Protein AF-A0A9E5UNZ6-F1 (afdb_monomer)

Mean predicted aligned error: 6.74 Å

Secondary structure (DSSP, 8-state):
-------HHHHHHHHHHHTHHHHHHHHSHHHHHHHB-TTS--EE-HHHHHHTS-TT------EEEEEEEEBTTS-EEEEEEEEE-SSS--TTHHHHHHHHHHHHHHHH-SEEEEEEEE--S-TT----EEEEEETTEEEEEE-EEEEGGG--HHHH--TT-THHHHHHHHHHHHHHHHHHHHHHHHGGG-

Foldseek 3Di:
DPPPDDQPLNVVLVCCVVQVLLVCCQVPVVCSVQWFDPVDDKDWDVVVLVVLDDPPPDDDSKNWIWIWTQTPVRDIEIETEIEDREADDDPCVQVVLVSSVVSCCVVPVHHYAYEYEYLHLDPPRWDFWDWDDDDPDIDIDGHHYHDLQVDDLVRLDDPPRVVSVVSSVSSVVSVVVVVVVVVVVVVPPD

Solvent-accessible surface area (backbone atoms only — not comparable to full-atom values): 11097 Å² total; per-residue (Å²): 131,82,77,88,74,79,52,70,33,62,52,50,44,52,50,48,68,78,37,44,70,40,44,41,40,70,80,38,42,71,59,36,73,70,42,45,29,85,91,52,81,66,46,78,36,58,67,64,50,58,72,63,53,59,94,81,61,66,92,69,75,53,29,69,42,34,32,42,37,48,27,68,84,78,49,65,37,36,39,39,39,38,31,41,65,52,65,67,91,62,88,57,51,39,55,48,56,47,49,47,52,51,53,50,37,68,74,68,70,50,56,72,50,48,40,35,40,36,62,30,83,47,80,85,72,72,81,50,55,30,76,49,77,56,94,92,46,72,48,77,48,74,48,49,64,48,58,53,71,78,58,51,74,72,78,41,61,46,87,98,34,71,46,24,55,54,51,44,50,53,48,51,52,55,52,52,55,50,53,51,54,51,53,57,64,66,64,76,80,121

Structure (mmCIF, N/CA/C/O backbone):
data_AF-A0A9E5UNZ6-F1
#
_entry.id   AF-A0A9E5UNZ6-F1
#
loop_
_atom_site.group_PDB
_atom_site.id
_atom_site.type_symbol
_atom_site.label_atom_id
_atom_site.label_alt_id
_atom_site.label_comp_id
_atom_site.label_asym_id
_atom_site.label_entity_id
_atom_site.label_seq_id
_atom_site.pdbx_PDB_ins_code
_atom_site.Cartn_x
_atom_site.Cartn_y
_atom_site.Cartn_z
_atom_site.occupancy
_atom_site.B_iso_or_equiv
_atom_site.auth_seq_id
_atom_site.auth_comp_id
_atom_site.auth_asym_id
_atom_site.auth_atom_id
_atom_site.pdbx_PDB_model_num
ATOM 1 N N . MET A 1 1 ? 18.020 -29.400 -14.573 1.00 38.19 1 MET A N 1
ATOM 2 C CA . MET A 1 1 ? 17.190 -28.935 -13.440 1.00 38.19 1 MET A CA 1
ATOM 3 C C . MET A 1 1 ? 16.719 -27.526 -13.785 1.00 38.19 1 MET A C 1
ATOM 5 O O . MET A 1 1 ? 17.578 -26.682 -14.001 1.00 38.19 1 MET A O 1
ATOM 9 N N . ARG A 1 2 ? 15.415 -27.266 -13.976 1.00 34.16 2 ARG A N 1
ATOM 10 C CA . ARG A 1 2 ? 14.956 -25.872 -14.136 1.00 34.16 2 ARG A CA 1
ATOM 11 C C . ARG A 1 2 ? 15.099 -25.203 -12.764 1.00 34.16 2 ARG A C 1
ATOM 13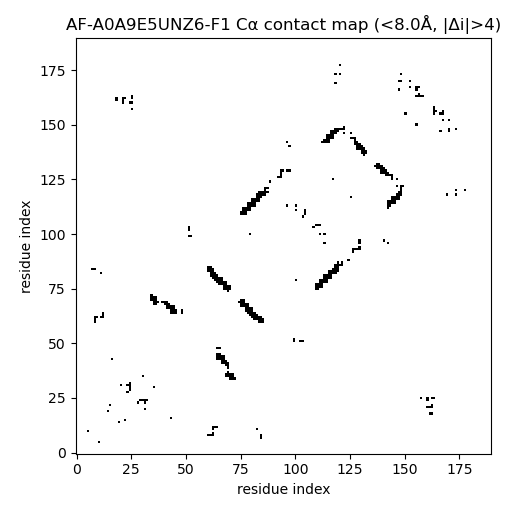 O O . ARG A 1 2 ? 14.601 -25.793 -11.805 1.00 34.16 2 ARG A O 1
ATOM 20 N N . PRO A 1 3 ? 15.794 -24.062 -12.635 1.00 41.44 3 PRO A N 1
ATOM 21 C CA . PRO A 1 3 ? 15.882 -23.376 -11.354 1.00 41.44 3 PRO A CA 1
ATOM 22 C C . PRO A 1 3 ? 14.466 -23.074 -10.857 1.00 41.44 3 PRO A C 1
ATOM 24 O O . PRO A 1 3 ? 13.603 -22.666 -11.637 1.00 41.44 3 PRO A O 1
ATOM 27 N N . TYR A 1 4 ? 14.212 -23.337 -9.576 1.00 39.62 4 TYR A N 1
ATOM 28 C CA . TYR A 1 4 ? 12.948 -22.997 -8.933 1.00 39.62 4 TYR A CA 1
ATOM 29 C C . TYR A 1 4 ? 12.789 -21.473 -8.974 1.00 39.62 4 TYR A C 1
ATOM 31 O O . TYR A 1 4 ? 13.472 -20.748 -8.255 1.00 39.62 4 TYR A O 1
ATOM 39 N N . GLN A 1 5 ? 11.951 -20.979 -9.884 1.00 55.56 5 GLN A N 1
ATOM 40 C CA . GLN A 1 5 ? 11.787 -19.550 -10.121 1.00 55.56 5 GLN A CA 1
ATOM 41 C C . GLN A 1 5 ? 10.573 -19.051 -9.334 1.00 55.56 5 GLN A C 1
ATOM 43 O O . GLN A 1 5 ? 9.424 -19.264 -9.724 1.00 55.56 5 GLN A O 1
ATOM 48 N N . ILE A 1 6 ? 10.829 -18.405 -8.195 1.00 67.62 6 ILE A N 1
ATOM 49 C CA . ILE A 1 6 ? 9.793 -17.732 -7.406 1.00 67.62 6 ILE A CA 1
ATOM 50 C C . ILE A 1 6 ? 9.279 -16.540 -8.219 1.00 67.62 6 ILE A C 1
ATOM 52 O O . ILE A 1 6 ? 10.055 -15.722 -8.714 1.00 67.62 6 ILE A O 1
ATOM 56 N N . SER A 1 7 ? 7.960 -16.433 -8.386 1.00 81.38 7 SER A N 1
ATOM 57 C CA . SER A 1 7 ? 7.358 -15.273 -9.047 1.00 81.38 7 SER A CA 1
ATOM 58 C C . SER A 1 7 ? 7.605 -14.007 -8.227 1.00 81.38 7 SER A C 1
ATOM 60 O O . SER A 1 7 ? 7.468 -14.050 -7.005 1.00 81.38 7 SER A O 1
ATOM 62 N N . ARG A 1 8 ? 7.843 -12.868 -8.885 1.00 80.25 8 ARG A N 1
ATOM 63 C CA . ARG A 1 8 ? 8.004 -11.571 -8.203 1.00 80.25 8 ARG A CA 1
ATOM 64 C C . ARG A 1 8 ? 6.839 -11.227 -7.257 1.00 80.25 8 ARG A C 1
ATOM 66 O O . ARG A 1 8 ? 7.074 -10.605 -6.236 1.00 80.25 8 ARG A O 1
ATOM 73 N N . ASP A 1 9 ? 5.618 -11.663 -7.578 1.00 80.12 9 ASP A N 1
ATOM 74 C CA . ASP A 1 9 ? 4.440 -11.552 -6.700 1.00 80.12 9 ASP A CA 1
ATOM 75 C C . ASP A 1 9 ? 4.667 -12.228 -5.337 1.00 80.12 9 ASP A C 1
ATOM 77 O O . ASP A 1 9 ? 4.686 -11.569 -4.304 1.00 80.12 9 ASP A O 1
ATOM 81 N N . LYS A 1 10 ? 4.932 -13.540 -5.347 1.00 83.81 10 LYS A N 1
ATOM 82 C CA . LYS A 1 10 ? 5.276 -14.310 -4.141 1.00 83.81 10 LYS A CA 1
ATOM 83 C C . LYS A 1 10 ? 6.433 -13.699 -3.346 1.00 83.81 10 LYS A C 1
ATOM 85 O O . LYS A 1 10 ? 6.393 -13.739 -2.124 1.00 83.81 10 LYS A O 1
ATOM 90 N N . LEU A 1 11 ? 7.437 -13.139 -4.026 1.00 87.50 11 LEU A N 1
ATOM 91 C CA . LEU A 1 11 ? 8.548 -12.458 -3.359 1.00 87.50 11 LEU A CA 1
ATOM 92 C C . LEU A 1 11 ? 8.070 -11.210 -2.604 1.00 87.50 11 LEU A C 1
ATOM 94 O O . LEU A 1 11 ? 8.377 -11.067 -1.428 1.00 87.50 11 LEU A O 1
ATOM 98 N N . TRP A 1 12 ? 7.298 -10.333 -3.253 1.00 88.94 12 TRP A N 1
ATOM 99 C CA . TRP A 1 12 ? 6.744 -9.145 -2.599 1.00 88.94 12 TRP A CA 1
ATOM 100 C C . TRP A 1 12 ? 5.806 -9.495 -1.446 1.00 88.94 12 TRP A C 1
ATOM 102 O O . TRP A 1 12 ? 5.871 -8.837 -0.415 1.00 88.94 12 TRP A O 1
ATOM 112 N N . LYS A 1 13 ? 4.986 -10.545 -1.587 1.00 88.12 13 LYS A N 1
ATOM 113 C CA . LYS A 1 13 ? 4.130 -11.036 -0.497 1.00 88.12 13 LYS A CA 1
ATOM 114 C C . LYS A 1 13 ? 4.950 -11.423 0.730 1.00 88.12 13 LYS A C 1
ATOM 116 O O . LYS A 1 13 ? 4.678 -10.883 1.793 1.00 88.12 13 LYS A O 1
ATOM 121 N N . GLY A 1 14 ? 5.968 -12.269 0.559 1.00 91.62 14 GLY A N 1
ATOM 122 C CA . GLY A 1 14 ? 6.829 -12.690 1.669 1.00 91.62 14 GLY A CA 1
ATOM 123 C C . GLY A 1 14 ? 7.596 -11.524 2.292 1.00 91.62 14 GLY A C 1
ATOM 124 O O . GLY A 1 14 ? 7.622 -11.381 3.503 1.00 91.62 14 GLY A O 1
ATOM 125 N N . ILE A 1 15 ? 8.137 -10.614 1.475 1.00 93.38 15 ILE A N 1
ATOM 126 C CA . ILE A 1 15 ? 8.842 -9.432 1.991 1.00 93.38 15 ILE A CA 1
ATOM 127 C C . ILE A 1 15 ? 7.913 -8.526 2.811 1.00 93.38 15 ILE A C 1
ATOM 129 O O . ILE A 1 15 ? 8.326 -8.010 3.845 1.00 93.38 15 ILE A O 1
ATOM 133 N N . ILE A 1 16 ? 6.679 -8.302 2.350 1.00 93.00 16 ILE A N 1
ATOM 134 C CA . ILE A 1 16 ? 5.702 -7.494 3.092 1.00 93.00 16 ILE A CA 1
ATOM 135 C C . ILE A 1 16 ? 5.288 -8.204 4.379 1.00 93.00 16 ILE A C 1
ATOM 137 O O . ILE A 1 16 ? 5.117 -7.524 5.381 1.00 93.00 16 ILE A O 1
ATOM 141 N N . GLU A 1 17 ? 5.141 -9.531 4.369 1.00 93.56 17 GLU A N 1
ATOM 142 C CA . GLU A 1 17 ? 4.862 -10.315 5.579 1.00 93.56 17 GLU A CA 1
ATOM 143 C C . GLU A 1 17 ? 5.993 -10.200 6.607 1.00 93.56 17 GLU A C 1
ATOM 145 O O . GLU A 1 17 ? 5.733 -9.896 7.769 1.00 93.56 17 GLU A O 1
ATOM 150 N N . ASP A 1 18 ? 7.239 -10.378 6.166 1.00 95.06 18 ASP A N 1
ATOM 151 C CA . ASP A 1 18 ? 8.413 -10.422 7.041 1.00 95.06 18 ASP A CA 1
ATOM 152 C C . ASP A 1 18 ? 8.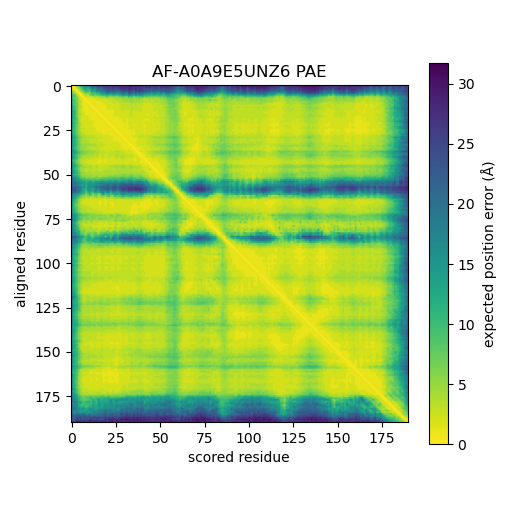826 -9.037 7.569 1.00 95.06 18 ASP A C 1
ATOM 154 O O . ASP A 1 18 ? 9.390 -8.937 8.657 1.00 95.06 18 ASP A O 1
ATOM 158 N N . LEU A 1 19 ? 8.579 -7.966 6.803 1.00 95.69 19 LEU A N 1
ATOM 159 C CA . LEU A 1 19 ? 9.066 -6.607 7.090 1.00 95.69 19 LEU A CA 1
ATOM 160 C C . LEU A 1 19 ? 7.935 -5.575 7.214 1.00 95.69 19 LEU A C 1
ATOM 162 O O . LEU A 1 19 ? 8.131 -4.403 6.891 1.00 95.69 19 LEU A O 1
ATOM 166 N N . PHE A 1 20 ? 6.735 -5.979 7.637 1.00 95.19 20 PHE A N 1
ATOM 167 C CA . PHE A 1 20 ? 5.562 -5.097 7.591 1.00 95.19 20 PHE A CA 1
ATOM 168 C C . PHE A 1 20 ? 5.690 -3.823 8.440 1.00 95.19 20 PHE A C 1
ATOM 170 O O . PHE A 1 20 ? 5.289 -2.741 8.010 1.00 95.19 20 PHE A O 1
ATOM 177 N N . GLU A 1 21 ? 6.262 -3.917 9.639 1.00 93.75 21 GLU A N 1
ATOM 178 C CA . GLU A 1 21 ? 6.472 -2.735 10.483 1.00 93.75 21 GLU A CA 1
ATOM 179 C C . GLU A 1 21 ? 7.467 -1.756 9.856 1.00 93.75 21 GLU A C 1
ATOM 181 O O . GLU A 1 21 ? 7.226 -0.549 9.818 1.00 93.75 21 GLU A O 1
ATOM 186 N N . ASP A 1 22 ? 8.569 -2.276 9.314 1.00 96.19 22 ASP A N 1
ATOM 187 C CA . ASP A 1 22 ? 9.566 -1.474 8.608 1.00 96.19 22 ASP A CA 1
ATOM 188 C C . ASP A 1 22 ? 8.982 -0.859 7.334 1.00 96.19 22 ASP A C 1
ATOM 190 O O . ASP A 1 22 ? 9.277 0.289 7.005 1.00 96.19 22 ASP A O 1
ATOM 194 N N . PHE A 1 23 ? 8.095 -1.584 6.651 1.00 96.38 23 PHE A N 1
ATOM 195 C CA . PHE A 1 23 ? 7.289 -1.072 5.548 1.00 96.38 23 PHE A CA 1
ATOM 196 C C . PHE A 1 23 ? 6.428 0.122 5.987 1.00 96.38 23 PHE A C 1
ATOM 198 O O . PHE A 1 23 ? 6.460 1.162 5.327 1.00 96.38 23 PHE A O 1
ATOM 205 N N . LEU A 1 24 ? 5.705 0.027 7.110 1.00 95.50 24 LEU A N 1
ATOM 206 C CA . LEU A 1 24 ? 4.906 1.148 7.618 1.00 95.50 24 LEU A CA 1
ATOM 207 C C . LEU A 1 24 ? 5.786 2.348 7.964 1.00 95.50 24 LEU A C 1
ATOM 209 O O . LEU A 1 24 ? 5.488 3.455 7.519 1.00 95.50 24 LEU A O 1
ATOM 213 N N . ARG A 1 25 ? 6.902 2.132 8.671 1.00 95.81 25 ARG A N 1
ATOM 214 C CA . ARG A 1 25 ? 7.868 3.199 8.979 1.00 95.81 25 ARG A CA 1
ATOM 215 C C . ARG A 1 25 ? 8.495 3.795 7.720 1.00 95.81 25 ARG A C 1
ATOM 217 O O . ARG A 1 25 ? 8.830 4.972 7.705 1.00 95.81 25 ARG A O 1
ATOM 224 N N . TYR A 1 26 ? 8.638 3.015 6.648 1.00 97.12 26 TYR A N 1
ATOM 225 C CA . TYR A 1 26 ? 9.222 3.501 5.400 1.00 97.12 26 TYR A CA 1
ATOM 226 C C . TYR A 1 26 ? 8.308 4.499 4.682 1.00 97.12 26 TYR A C 1
ATOM 228 O O . TYR A 1 26 ? 8.775 5.529 4.186 1.00 97.12 26 TYR A O 1
ATOM 236 N N . PHE A 1 27 ? 7.010 4.194 4.600 1.00 96.12 27 PHE A N 1
ATOM 237 C CA . PHE A 1 27 ? 6.038 5.021 3.875 1.00 96.12 27 PHE A CA 1
ATOM 238 C C . PHE A 1 27 ? 5.366 6.084 4.746 1.00 96.12 27 PHE A C 1
ATOM 240 O O . PHE A 1 27 ? 5.036 7.157 4.243 1.00 96.12 27 PHE A O 1
ATOM 247 N N . TYR A 1 28 ? 5.193 5.804 6.036 1.00 95.69 28 TYR A N 1
ATOM 248 C CA . TYR A 1 28 ? 4.446 6.625 6.987 1.00 95.69 28 TYR A CA 1
ATOM 249 C C . TYR A 1 28 ? 5.193 6.734 8.331 1.00 95.69 28 TYR A C 1
ATOM 251 O O . TYR A 1 28 ? 4.619 6.368 9.352 1.00 95.69 28 TYR A O 1
ATOM 259 N N . PRO A 1 29 ? 6.453 7.217 8.365 1.00 95.06 29 PRO A N 1
ATOM 260 C CA . PRO A 1 29 ? 7.317 7.158 9.552 1.00 95.06 29 PRO A CA 1
ATOM 261 C C . PRO A 1 29 ? 6.687 7.788 10.797 1.00 95.06 29 PRO A C 1
ATOM 263 O O . PRO A 1 29 ? 6.534 7.118 11.812 1.00 95.06 29 PRO A O 1
ATOM 266 N N . GLU A 1 30 ? 6.256 9.049 10.690 1.00 94.44 30 GLU A N 1
ATOM 267 C CA . GLU A 1 30 ? 5.670 9.800 11.809 1.00 94.44 30 GLU A CA 1
ATOM 268 C C . GLU A 1 30 ? 4.421 9.096 12.352 1.00 94.44 30 GLU A C 1
ATOM 270 O O . GLU A 1 30 ? 4.318 8.806 13.541 1.00 94.44 30 GLU A O 1
ATOM 275 N N . TRP A 1 31 ? 3.498 8.731 11.460 1.00 94.31 31 TRP A N 1
ATOM 276 C CA . TRP A 1 31 ? 2.268 8.050 11.850 1.00 94.31 31 TRP A CA 1
ATOM 277 C C . TRP A 1 31 ? 2.528 6.653 12.435 1.00 94.31 31 TRP A C 1
ATOM 279 O O . TRP A 1 31 ? 1.890 6.279 13.418 1.00 94.31 31 TRP A O 1
ATOM 289 N N . ALA A 1 32 ? 3.456 5.886 11.857 1.00 94.31 32 ALA A N 1
ATOM 290 C CA . ALA A 1 32 ? 3.791 4.548 12.327 1.00 94.31 32 ALA A CA 1
ATOM 291 C C . ALA A 1 32 ? 4.346 4.594 13.756 1.00 94.31 32 ALA A C 1
ATOM 293 O O . ALA A 1 32 ? 3.884 3.848 14.616 1.00 94.31 32 ALA A O 1
ATOM 294 N N . ASP A 1 33 ? 5.275 5.508 14.034 1.00 92.88 33 ASP A N 1
ATOM 295 C CA . ASP A 1 33 ? 5.893 5.621 15.356 1.00 92.88 33 ASP A CA 1
ATOM 296 C C . ASP A 1 33 ? 4.930 6.195 16.407 1.00 92.88 33 ASP A C 1
ATOM 298 O O . ASP A 1 33 ? 4.982 5.808 17.580 1.00 92.88 33 ASP A O 1
ATOM 302 N N . GLU A 1 34 ? 4.011 7.078 16.013 1.00 94.38 34 GLU A N 1
ATOM 303 C CA . GLU A 1 34 ? 3.047 7.694 16.925 1.00 94.38 34 GLU A CA 1
ATOM 304 C C . GLU A 1 34 ? 1.845 6.792 17.225 1.00 94.38 34 GLU A C 1
ATOM 306 O O . GLU A 1 34 ? 1.499 6.620 18.398 1.00 94.38 34 GLU A O 1
ATOM 311 N N . ALA A 1 35 ? 1.231 6.189 16.203 1.00 94.06 35 ALA A N 1
ATOM 312 C CA . ALA A 1 35 ? -0.095 5.582 16.306 1.00 94.06 35 ALA A CA 1
ATOM 313 C C . ALA A 1 35 ? -0.100 4.050 16.425 1.00 94.06 35 ALA A C 1
ATOM 315 O O . ALA A 1 35 ? -1.016 3.514 17.054 1.00 94.06 35 ALA A O 1
ATOM 316 N N . VAL A 1 36 ? 0.877 3.341 15.847 1.00 94.56 36 VAL A N 1
ATOM 317 C CA . VAL A 1 36 ? 0.887 1.865 15.809 1.00 94.56 36 VAL A CA 1
ATOM 318 C C . VAL A 1 36 ? 1.331 1.287 17.151 1.00 94.56 36 VAL A C 1
ATOM 320 O O . VAL A 1 36 ? 2.319 1.727 17.740 1.00 94.56 36 VAL A O 1
ATOM 323 N N . ASP A 1 37 ? 0.606 0.286 17.648 1.00 94.25 37 ASP A N 1
ATOM 324 C CA . ASP A 1 37 ? 0.995 -0.467 18.839 1.00 94.25 37 ASP A CA 1
ATOM 325 C C . ASP A 1 37 ? 1.959 -1.603 18.472 1.00 94.25 37 ASP A C 1
ATOM 327 O O . ASP A 1 37 ? 1.546 -2.724 18.191 1.00 94.25 37 ASP A O 1
ATOM 331 N N . GLY A 1 38 ? 3.263 -1.315 18.511 1.00 90.19 38 GLY A N 1
ATOM 332 C CA . GLY A 1 38 ? 4.316 -2.307 18.253 1.00 90.19 38 GLY A CA 1
ATOM 333 C C . GLY A 1 38 ? 4.475 -3.385 19.335 1.00 90.19 38 GLY A C 1
ATOM 334 O O . GLY A 1 38 ? 5.363 -4.222 19.222 1.00 90.19 38 GLY A O 1
ATOM 335 N N . SER A 1 39 ? 3.670 -3.374 20.405 1.00 92.00 39 SER A N 1
ATOM 336 C CA . SER A 1 39 ? 3.644 -4.482 21.374 1.00 92.00 39 SER A CA 1
ATOM 337 C C . SER A 1 39 ? 2.746 -5.640 20.929 1.00 92.00 39 SER A C 1
ATOM 339 O O . SER A 1 39 ? 2.839 -6.741 21.477 1.00 92.00 39 SER A O 1
ATOM 341 N N . GLN A 1 40 ? 1.891 -5.403 19.930 1.00 90.88 40 GLN A N 1
ATOM 342 C CA . GLN A 1 40 ? 0.962 -6.377 19.378 1.00 90.88 40 GLN A CA 1
ATOM 343 C C . GLN A 1 40 ? 1.322 -6.703 17.931 1.00 90.88 40 GLN A C 1
ATOM 345 O O . GLN A 1 40 ? 1.675 -5.832 17.141 1.00 90.88 40 GLN A O 1
ATOM 350 N N . ASN A 1 41 ? 1.179 -7.975 17.567 1.00 91.56 41 ASN A N 1
ATOM 351 C CA . ASN A 1 41 ? 1.416 -8.408 16.196 1.00 91.56 41 ASN A CA 1
ATOM 352 C C . ASN A 1 41 ? 0.308 -7.903 15.267 1.00 91.56 41 ASN A C 1
ATOM 354 O O . ASN A 1 41 ? -0.875 -7.926 15.615 1.00 91.56 41 ASN A O 1
ATOM 358 N N . VAL A 1 42 ? 0.688 -7.541 14.044 1.00 95.12 42 VAL A N 1
ATOM 359 C CA . VAL A 1 42 ? -0.268 -7.319 12.956 1.00 95.12 42 VAL A CA 1
ATOM 360 C C . VAL A 1 42 ? -0.912 -8.635 12.510 1.00 95.12 42 VAL A C 1
ATOM 362 O O . VAL A 1 42 ? -0.321 -9.709 12.641 1.00 95.12 42 VAL A O 1
ATOM 365 N N . VAL A 1 43 ? -2.120 -8.559 11.946 1.00 95.69 43 VAL A N 1
ATOM 366 C CA . VAL A 1 43 ? -2.846 -9.733 11.436 1.00 95.69 43 VAL A CA 1
ATOM 367 C C . VAL A 1 43 ? -3.040 -9.615 9.930 1.00 95.69 43 VAL A C 1
ATOM 369 O O . VAL A 1 43 ? -3.657 -8.669 9.444 1.00 95.69 43 VAL A O 1
ATOM 372 N N . PHE A 1 44 ? -2.537 -10.596 9.182 1.00 94.19 44 PHE A N 1
ATOM 373 C CA . PHE A 1 44 ? -2.724 -10.681 7.735 1.00 94.19 44 PHE A CA 1
ATOM 374 C C . PHE A 1 44 ? -4.056 -11.355 7.397 1.00 94.19 44 PHE A C 1
ATOM 376 O O . PHE A 1 44 ? -4.338 -12.465 7.844 1.00 94.19 44 PHE A O 1
ATOM 383 N N . LEU A 1 45 ? -4.858 -10.676 6.580 1.00 92.75 45 LEU A N 1
ATOM 384 C CA . LEU A 1 45 ? -6.226 -11.042 6.216 1.00 92.75 45 LEU A CA 1
ATOM 385 C C . LEU A 1 45 ? -6.314 -11.462 4.737 1.00 92.75 45 LEU A C 1
ATOM 387 O O . LEU A 1 45 ? -7.155 -10.986 3.973 1.00 92.75 45 LEU A O 1
ATOM 391 N N . ASP A 1 46 ? -5.382 -12.311 4.291 1.00 86.12 46 ASP A N 1
ATOM 392 C CA . ASP A 1 46 ? -5.275 -12.764 2.895 1.00 86.12 46 ASP A CA 1
ATOM 393 C C . ASP A 1 46 ? -6.519 -13.513 2.401 1.00 86.12 46 ASP A C 1
ATOM 395 O O . ASP A 1 46 ? -6.927 -13.377 1.242 1.00 86.12 46 ASP A O 1
ATOM 399 N N . LYS A 1 47 ? -7.121 -14.328 3.273 1.00 85.38 47 LYS A N 1
ATOM 400 C CA . LYS A 1 47 ? -8.308 -15.122 2.931 1.00 85.38 47 LYS A CA 1
ATOM 401 C C . LYS A 1 47 ? -9.507 -14.209 2.742 1.00 85.38 47 LYS A C 1
ATOM 403 O O . LYS A 1 47 ? -10.192 -14.285 1.728 1.00 85.38 47 LYS A O 1
ATOM 408 N N . GLU A 1 48 ? -9.688 -13.298 3.682 1.00 88.81 48 GLU A N 1
ATOM 409 C CA . GLU A 1 48 ? -10.730 -12.293 3.682 1.00 88.81 48 GLU A CA 1
ATOM 410 C C . GLU A 1 48 ? -10.607 -11.399 2.453 1.00 88.81 48 GLU A C 1
ATOM 412 O O . GLU A 1 48 ? -11.597 -11.166 1.770 1.00 88.81 48 GLU A O 1
ATOM 417 N N . LEU A 1 49 ? -9.393 -10.950 2.119 1.00 85.69 49 LEU A N 1
ATOM 418 C CA . LEU A 1 49 ? -9.153 -10.166 0.912 1.00 85.69 49 LEU A CA 1
ATOM 419 C C . LEU A 1 49 ? -9.516 -10.949 -0.355 1.00 85.69 49 LEU A C 1
ATOM 421 O O . LEU A 1 49 ? -10.120 -10.389 -1.267 1.00 85.69 49 LEU A O 1
ATOM 425 N N . THR A 1 50 ? -9.207 -12.247 -0.393 1.00 83.56 50 THR A N 1
ATOM 426 C CA . THR A 1 50 ? -9.538 -13.115 -1.532 1.00 83.56 50 THR A CA 1
ATOM 427 C C . THR A 1 50 ? -11.049 -13.242 -1.738 1.00 83.56 50 THR A C 1
ATOM 429 O O . THR A 1 50 ? -11.524 -13.195 -2.871 1.00 83.56 50 THR A O 1
ATOM 432 N N . GLU A 1 51 ? -11.828 -13.331 -0.660 1.00 84.75 51 GLU A N 1
ATOM 433 C CA . GLU A 1 51 ? -13.297 -13.329 -0.727 1.00 84.75 51 GLU A CA 1
ATOM 434 C C . GLU A 1 51 ? -13.878 -12.002 -1.231 1.00 84.75 51 GLU A C 1
ATOM 436 O O . GLU A 1 51 ? -15.018 -11.951 -1.694 1.00 84.75 51 GLU A O 1
ATOM 441 N N . LEU A 1 52 ? -13.114 -10.910 -1.132 1.00 82.31 52 LEU A N 1
ATOM 442 C CA . LEU A 1 52 ? -13.514 -9.602 -1.639 1.00 82.31 52 LEU A CA 1
ATOM 443 C C . LEU A 1 52 ? -13.204 -9.416 -3.123 1.00 82.31 52 LEU A C 1
ATOM 445 O O . LEU A 1 52 ? -13.528 -8.352 -3.660 1.00 82.31 52 LEU A O 1
ATOM 449 N N . TYR A 1 53 ? -12.636 -10.400 -3.819 1.00 79.00 53 TYR A N 1
ATOM 450 C CA . TYR A 1 53 ? -12.429 -10.297 -5.259 1.00 79.00 53 TYR A CA 1
ATOM 451 C C . TYR A 1 53 ? -13.749 -10.431 -6.038 1.00 79.00 53 TYR A C 1
ATOM 453 O O . TYR A 1 53 ? -14.640 -11.193 -5.659 1.00 79.00 53 TYR A O 1
ATOM 461 N N . PRO A 1 54 ? -13.957 -9.643 -7.109 1.00 68.88 54 PRO A N 1
ATOM 462 C CA . PRO A 1 54 ? -15.049 -9.893 -8.046 1.00 68.88 54 PRO A CA 1
ATOM 463 C C . PRO A 1 54 ? -14.930 -11.301 -8.643 1.00 68.88 54 PRO A C 1
ATOM 465 O O . PRO A 1 54 ? -13.825 -11.717 -8.972 1.00 68.88 54 PRO A O 1
ATOM 468 N N . GLU A 1 55 ? -16.043 -12.000 -8.881 1.00 64.44 55 GLU A N 1
ATOM 469 C CA . GLU A 1 55 ? -16.021 -13.310 -9.565 1.00 64.44 55 GLU A CA 1
ATOM 470 C C . GLU A 1 55 ? -15.372 -13.234 -10.961 1.00 64.44 55 GLU A C 1
ATOM 472 O O . GLU A 1 55 ? -14.778 -14.194 -11.442 1.00 64.44 55 GLU A O 1
ATOM 477 N N . SER A 1 56 ? -15.440 -12.062 -11.601 1.00 61.25 56 SER A N 1
ATOM 478 C CA . SER A 1 56 ? -14.814 -11.776 -12.894 1.00 61.25 56 SER A CA 1
ATOM 479 C C . SER A 1 56 ? -13.320 -11.444 -12.812 1.00 61.25 56 SER A C 1
ATOM 481 O O . SER A 1 56 ? -12.700 -11.211 -13.852 1.00 61.25 56 SER A O 1
ATOM 483 N N . ALA A 1 57 ? -12.732 -11.362 -11.613 1.00 59.00 57 ALA A N 1
ATOM 484 C CA . ALA A 1 57 ? -11.313 -11.086 -11.441 1.00 59.00 57 ALA A CA 1
ATOM 485 C C . ALA A 1 57 ? -10.506 -12.323 -11.849 1.00 59.00 57 ALA A C 1
ATOM 487 O O . ALA A 1 57 ? -10.194 -13.198 -11.043 1.00 59.00 57 ALA A O 1
ATOM 488 N N . GLN A 1 58 ? -10.177 -12.407 -13.139 1.00 52.59 58 GLN A N 1
ATOM 489 C CA . GLN A 1 58 ? -9.183 -13.355 -13.629 1.00 52.59 58 GLN A CA 1
ATOM 490 C C . GLN A 1 58 ? -7.898 -13.175 -12.821 1.00 52.59 58 GLN A C 1
ATOM 492 O O . GLN A 1 58 ? -7.436 -12.052 -12.651 1.00 52.59 58 GLN A O 1
ATOM 497 N N . THR A 1 59 ? -7.348 -14.291 -12.339 1.00 52.19 59 THR A N 1
ATOM 498 C CA . THR A 1 59 ? -6.118 -14.424 -11.543 1.00 52.19 59 THR A CA 1
ATOM 499 C C . THR A 1 59 ? -5.057 -13.385 -11.906 1.00 52.19 59 THR A C 1
ATOM 501 O O . THR A 1 59 ? -4.262 -13.570 -12.834 1.00 52.19 59 THR A O 1
ATOM 504 N N . THR A 1 60 ? -5.053 -12.272 -11.184 1.00 52.91 60 THR A N 1
ATOM 505 C CA . THR A 1 60 ? -4.170 -11.149 -11.462 1.00 52.91 60 THR A CA 1
ATOM 506 C C . THR A 1 60 ? -2.852 -11.263 -10.702 1.00 52.91 60 THR A C 1
ATOM 508 O O . THR A 1 60 ? -2.775 -11.811 -9.606 1.00 52.91 60 THR A O 1
ATOM 511 N N . ARG A 1 61 ? -1.779 -10.766 -11.323 1.00 56.44 61 ARG A N 1
ATOM 512 C CA . ARG A 1 61 ? -0.381 -10.904 -10.882 1.00 56.44 61 ARG A CA 1
ATOM 513 C C . ARG A 1 61 ? 0.032 -9.789 -9.905 1.00 56.44 61 ARG A C 1
ATOM 515 O O . ARG A 1 61 ? 1.074 -9.166 -10.116 1.00 56.44 61 ARG A O 1
ATOM 522 N N . PHE A 1 62 ? -0.789 -9.525 -8.890 1.00 65.31 62 PHE A N 1
ATOM 523 C CA . PHE A 1 62 ? -0.559 -8.463 -7.904 1.00 65.31 62 PHE A CA 1
ATOM 524 C C . PHE A 1 62 ? -0.293 -9.029 -6.519 1.00 65.31 62 PHE A C 1
ATOM 526 O O . PHE A 1 62 ? -0.938 -9.999 -6.093 1.00 65.31 62 PHE A O 1
ATOM 533 N N . ALA A 1 63 ? 0.650 -8.382 -5.833 1.00 69.25 63 ALA A N 1
ATOM 534 C CA . ALA A 1 63 ? 0.919 -8.670 -4.441 1.00 69.25 63 ALA A CA 1
ATOM 535 C C . ALA A 1 63 ? -0.007 -7.817 -3.584 1.00 69.25 63 ALA A C 1
ATOM 537 O O . ALA A 1 63 ? 0.328 -6.704 -3.184 1.00 69.25 63 ALA A O 1
ATOM 538 N N . ASP A 1 64 ? -1.191 -8.372 -3.354 1.00 85.06 64 ASP A N 1
ATOM 539 C CA . ASP A 1 64 ? -2.247 -7.753 -2.566 1.00 85.06 64 ASP A CA 1
ATOM 540 C C . ASP A 1 64 ? -2.162 -8.276 -1.135 1.00 85.06 64 ASP A C 1
ATOM 542 O O . ASP A 1 64 ? -2.095 -9.488 -0.917 1.00 85.06 64 ASP A O 1
ATOM 546 N N . LYS A 1 65 ? -2.156 -7.356 -0.169 1.00 91.00 65 LYS A N 1
ATOM 547 C CA . LYS A 1 65 ? -2.198 -7.648 1.261 1.00 91.00 65 LYS A CA 1
ATOM 548 C C . LYS A 1 65 ? -3.214 -6.751 1.944 1.00 91.00 65 LYS A C 1
ATOM 550 O O . LYS A 1 65 ? -3.252 -5.544 1.720 1.00 91.00 65 LYS A O 1
ATOM 555 N N . LEU A 1 66 ? -4.011 -7.356 2.812 1.00 93.94 66 LEU A N 1
ATOM 556 C CA . LEU A 1 66 ? -4.849 -6.649 3.765 1.00 93.94 66 LEU A CA 1
ATOM 557 C C . LEU A 1 66 ? -4.320 -6.981 5.149 1.00 93.94 66 LEU A C 1
ATOM 559 O O . LEU A 1 66 ? -4.216 -8.156 5.496 1.00 93.94 66 LEU A O 1
ATOM 563 N N . VAL A 1 67 ? -3.961 -5.957 5.911 1.00 95.62 67 VAL A N 1
ATOM 564 C CA . VAL A 1 67 ? -3.329 -6.128 7.216 1.00 95.62 67 VAL A CA 1
ATOM 565 C C . VAL A 1 67 ? -4.108 -5.340 8.251 1.00 95.62 67 VAL A C 1
ATOM 567 O O . VAL A 1 67 ? -4.327 -4.144 8.082 1.00 95.62 67 VAL A O 1
ATOM 570 N N . GLN A 1 68 ? -4.545 -6.002 9.313 1.00 96.25 68 GLN A N 1
ATOM 571 C CA . GLN A 1 68 ? -5.070 -5.339 10.497 1.00 96.25 68 GLN A CA 1
ATOM 572 C C . GLN A 1 68 ? -3.895 -4.917 11.378 1.00 96.25 68 GLN A C 1
ATOM 574 O O . GLN A 1 68 ? -3.048 -5.735 11.742 1.00 96.25 68 GLN A O 1
ATOM 579 N N . VAL A 1 69 ? -3.860 -3.630 11.705 1.00 96.06 69 VAL A N 1
ATOM 580 C CA . VAL A 1 69 ? -2.791 -2.984 12.458 1.00 96.06 69 VAL A CA 1
ATOM 581 C C . VAL A 1 69 ? -3.356 -2.477 13.784 1.00 96.06 69 VAL A C 1
ATOM 583 O O . VAL A 1 69 ? -4.248 -1.619 13.762 1.00 96.06 69 VAL A O 1
ATOM 586 N N . PRO A 1 70 ? -2.859 -2.986 14.924 1.00 94.50 70 PRO A N 1
ATOM 587 C CA . PRO A 1 70 ? -3.281 -2.517 16.234 1.00 94.50 70 PRO A CA 1
ATOM 588 C C . PRO A 1 70 ? -2.764 -1.094 16.467 1.00 94.50 70 PRO A C 1
ATOM 590 O O . PRO A 1 70 ? -1.618 -0.765 16.147 1.00 94.50 70 PRO A O 1
ATOM 593 N N . LEU A 1 71 ? -3.616 -0.230 17.015 1.00 94.81 71 LEU A N 1
ATOM 594 C CA . LEU A 1 71 ? -3.263 1.145 17.358 1.00 94.81 71 LEU A CA 1
ATOM 595 C C . LEU A 1 71 ? -3.126 1.303 18.870 1.00 94.81 71 LEU A C 1
ATOM 597 O O . LEU A 1 71 ? -3.874 0.703 19.641 1.00 94.81 71 LEU A O 1
ATOM 601 N N . LYS A 1 72 ? -2.256 2.218 19.309 1.00 94.56 72 LYS A N 1
ATOM 602 C CA . LYS A 1 72 ? -2.063 2.538 20.739 1.00 94.56 72 LYS A CA 1
ATOM 603 C C . LYS A 1 72 ? -3.331 3.062 21.423 1.00 94.56 72 LYS A C 1
ATOM 605 O O . LYS A 1 72 ? -3.427 3.055 22.645 1.00 94.56 72 LYS A O 1
ATOM 610 N N . THR A 1 73 ? -4.308 3.528 20.646 1.00 92.56 73 THR A N 1
ATOM 611 C CA . THR A 1 73 ? -5.628 3.952 21.136 1.00 92.56 73 THR A CA 1
ATOM 612 C C . THR A 1 73 ? -6.529 2.780 21.540 1.00 92.56 73 THR A C 1
ATOM 614 O O . THR A 1 73 ? -7.607 3.013 22.082 1.00 92.56 73 THR A O 1
ATOM 617 N N . GLY A 1 7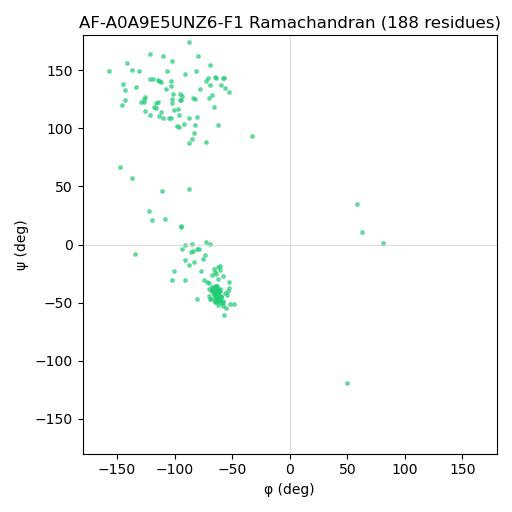4 ? -6.130 1.536 21.251 1.00 88.62 74 GLY A N 1
ATOM 618 C CA . GLY A 1 74 ? -6.958 0.335 21.393 1.00 88.62 74 GLY A CA 1
ATOM 619 C C . GLY A 1 74 ? -7.925 0.107 20.225 1.00 88.62 74 GLY A C 1
ATOM 620 O O . GLY A 1 74 ? -8.706 -0.841 20.256 1.00 88.62 74 GLY A O 1
ATOM 621 N N . ALA A 1 75 ? -7.900 0.972 19.205 1.00 89.44 75 ALA A N 1
ATOM 622 C CA . ALA A 1 75 ? -8.597 0.753 17.943 1.00 89.44 75 ALA A CA 1
ATOM 623 C C . ALA A 1 75 ? -7.727 -0.046 16.956 1.00 89.44 75 ALA A C 1
ATOM 625 O O . ALA A 1 75 ? -6.546 -0.288 17.188 1.00 89.44 75 ALA A O 1
ATOM 626 N N . ASP A 1 76 ? -8.319 -0.395 15.819 1.00 86.38 76 ASP A N 1
ATOM 627 C CA . ASP A 1 76 ? -7.655 -1.104 14.727 1.00 86.38 76 ASP A CA 1
ATOM 628 C C . ASP A 1 76 ? -7.725 -0.269 13.442 1.00 86.38 76 ASP A C 1
ATOM 630 O O . ASP A 1 76 ? -8.770 0.327 13.147 1.00 86.38 76 ASP A O 1
ATOM 634 N N . LEU A 1 77 ? -6.650 -0.291 12.652 1.00 90.31 77 LEU A N 1
ATOM 635 C CA . LEU A 1 77 ? -6.601 0.221 11.281 1.00 90.31 77 LEU A CA 1
ATOM 636 C C . LEU A 1 77 ? -6.437 -0.938 10.292 1.00 90.31 77 LEU A C 1
ATOM 638 O O . LEU A 1 77 ? -5.634 -1.836 10.521 1.00 90.31 77 LEU A O 1
ATOM 642 N N . TRP A 1 78 ? -7.126 -0.884 9.150 1.00 90.44 78 TRP A N 1
ATOM 643 C CA . TRP A 1 78 ? -6.862 -1.794 8.038 1.00 90.44 78 TRP A CA 1
ATOM 644 C C . TRP A 1 78 ? -5.918 -1.109 7.062 1.00 90.44 78 TRP A C 1
ATOM 646 O O . TRP A 1 78 ? -6.196 -0.030 6.546 1.00 90.44 78 TRP A O 1
ATOM 656 N N . VAL A 1 79 ? -4.799 -1.750 6.773 1.00 88.88 79 VAL A N 1
ATOM 657 C CA . VAL A 1 79 ? -3.852 -1.308 5.762 1.00 88.88 79 VAL A CA 1
ATOM 658 C C . VAL A 1 79 ? -4.008 -2.219 4.554 1.00 88.88 79 VAL A C 1
ATOM 660 O O . VAL A 1 79 ? -3.660 -3.399 4.586 1.00 88.88 79 VAL A O 1
ATOM 663 N N . LEU A 1 80 ? -4.569 -1.664 3.485 1.00 87.62 80 LEU A N 1
ATOM 664 C CA . LEU A 1 80 ? -4.604 -2.284 2.172 1.00 87.62 80 LEU A CA 1
ATOM 665 C C . LEU A 1 80 ? -3.324 -1.903 1.425 1.00 87.62 80 LEU A C 1
ATOM 667 O O . LEU A 1 80 ? -3.153 -0.761 0.990 1.00 87.62 80 LEU A O 1
ATOM 671 N N . VAL A 1 81 ? -2.442 -2.879 1.246 1.00 84.50 81 VAL A N 1
ATOM 672 C CA . VAL A 1 81 ? -1.243 -2.749 0.421 1.00 84.50 81 VAL A CA 1
ATOM 673 C C . VAL A 1 81 ? -1.489 -3.450 -0.901 1.00 84.50 81 VAL A C 1
ATOM 675 O O . VAL A 1 81 ? -1.822 -4.632 -0.943 1.00 84.50 81 VAL A O 1
ATOM 678 N N . HIS A 1 82 ? -1.300 -2.719 -1.989 1.00 79.56 82 HIS A N 1
ATOM 679 C CA . HIS A 1 82 ? -1.390 -3.255 -3.336 1.00 79.56 82 HIS A CA 1
ATOM 680 C C . HIS A 1 82 ? -0.055 -3.032 -4.042 1.00 79.56 82 HIS A C 1
ATOM 682 O O . HIS A 1 82 ? 0.332 -1.899 -4.329 1.00 79.56 82 HIS A O 1
ATOM 688 N N . VAL A 1 83 ? 0.689 -4.096 -4.321 1.00 75.25 83 VAL A N 1
ATOM 689 C CA . VAL A 1 83 ? 1.937 -3.985 -5.079 1.00 75.25 83 VAL A CA 1
ATOM 690 C C . VAL A 1 83 ? 1.697 -4.399 -6.523 1.00 75.25 83 VAL A C 1
ATOM 692 O O . VAL A 1 83 ? 1.435 -5.562 -6.837 1.00 75.25 83 VAL A O 1
ATOM 695 N N . GLU A 1 84 ? 1.860 -3.431 -7.419 1.00 72.19 84 GLU A N 1
ATOM 696 C CA . GLU A 1 84 ? 1.816 -3.628 -8.862 1.00 72.19 84 GLU A CA 1
ATOM 697 C C . GLU A 1 84 ? 3.193 -4.105 -9.349 1.00 72.19 84 GLU A C 1
ATOM 699 O O . GLU A 1 84 ? 4.110 -3.317 -9.602 1.00 72.19 84 GLU A O 1
ATOM 704 N N . VAL A 1 85 ? 3.343 -5.423 -9.483 1.00 61.41 85 VAL A N 1
ATOM 705 C CA . VAL A 1 85 ? 4.632 -6.078 -9.762 1.00 61.41 85 VAL A CA 1
ATOM 706 C C . VAL A 1 85 ? 4.970 -6.151 -11.269 1.00 61.41 85 VAL A C 1
ATOM 708 O O . VAL A 1 85 ? 6.062 -6.593 -11.660 1.00 61.41 85 VAL A O 1
ATOM 711 N N . GLN A 1 86 ? 4.054 -5.761 -12.169 1.00 55.31 86 GLN A N 1
ATOM 712 C CA . GLN A 1 86 ? 4.232 -5.941 -13.619 1.00 55.31 86 GLN A CA 1
ATOM 713 C C . GLN A 1 86 ? 3.975 -4.704 -14.487 1.00 55.31 86 GLN A C 1
ATOM 715 O O . GLN A 1 86 ? 3.181 -3.829 -14.189 1.00 55.31 86 GLN A O 1
ATOM 720 N N . GLY A 1 87 ? 4.723 -4.681 -15.596 1.00 55.22 87 GLY A N 1
ATOM 721 C CA . GLY A 1 87 ? 5.044 -3.545 -16.458 1.00 55.22 87 GLY A CA 1
ATOM 722 C C . GLY A 1 87 ? 3.939 -2.980 -17.352 1.00 55.22 87 GLY A C 1
ATOM 723 O O . GLY A 1 87 ? 4.239 -2.115 -18.176 1.00 55.22 87 GLY A O 1
ATOM 724 N N . TYR A 1 88 ? 2.720 -3.513 -17.287 1.00 60.09 88 TYR A N 1
ATOM 725 C CA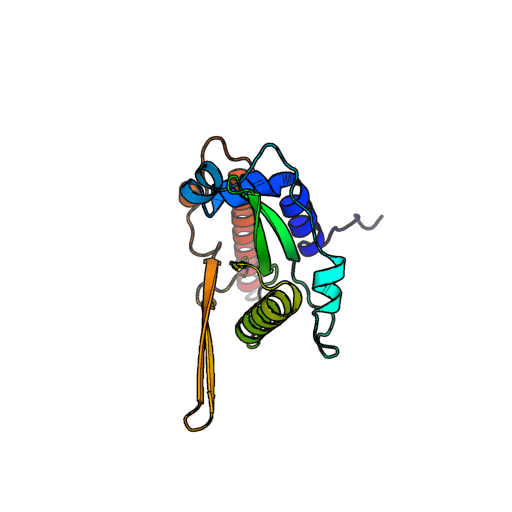 . TYR A 1 88 ? 1.651 -3.148 -18.212 1.00 60.09 88 TYR A CA 1
ATOM 726 C C . TYR A 1 88 ? 0.660 -2.208 -17.538 1.00 60.09 88 TYR A C 1
ATOM 728 O O . TYR A 1 88 ? 0.342 -2.344 -16.365 1.00 60.09 88 TYR A O 1
ATOM 736 N N . ARG A 1 89 ? 0.183 -1.223 -18.301 1.00 73.38 89 ARG A N 1
ATOM 737 C CA . ARG A 1 89 ? -0.873 -0.329 -17.839 1.00 73.38 89 ARG A CA 1
ATOM 738 C C . ARG A 1 89 ? -2.142 -1.147 -17.659 1.00 73.38 89 ARG A C 1
ATOM 740 O O . ARG A 1 89 ? -2.686 -1.648 -18.640 1.00 73.38 89 ARG A O 1
ATOM 747 N N . ASP A 1 90 ? -2.629 -1.185 -16.437 1.00 78.62 90 ASP A N 1
ATOM 748 C CA . ASP A 1 90 ? -3.941 -1.709 -16.123 1.00 78.62 90 ASP A CA 1
ATOM 749 C C . ASP A 1 90 ? -4.936 -0.544 -16.043 1.00 78.62 90 ASP A C 1
ATOM 751 O O . ASP A 1 90 ? -4.833 0.346 -15.197 1.00 78.62 90 ASP A O 1
ATOM 755 N N . ALA A 1 91 ? -5.854 -0.480 -17.008 1.00 83.00 91 ALA A N 1
ATOM 756 C CA . ALA A 1 91 ? -6.834 0.601 -17.075 1.00 83.00 91 ALA A CA 1
ATOM 757 C C . ALA A 1 91 ? -7.842 0.543 -15.916 1.00 83.00 91 ALA A C 1
ATOM 759 O O . ALA A 1 91 ? -8.336 1.592 -15.497 1.00 83.00 91 ALA A O 1
ATOM 760 N N . ASP A 1 92 ? -8.078 -0.650 -15.369 1.00 85.94 92 ASP A N 1
ATOM 761 C CA . ASP A 1 92 ? -9.063 -0.906 -14.322 1.00 85.94 92 ASP A CA 1
ATOM 762 C C . ASP A 1 92 ? -8.450 -0.834 -12.920 1.00 85.94 92 ASP A C 1
ATOM 764 O O . ASP A 1 92 ? -9.173 -0.879 -11.923 1.00 85.94 92 ASP A O 1
ATOM 768 N N . PHE A 1 93 ? -7.131 -0.645 -12.814 1.00 86.75 93 PHE A N 1
ATOM 769 C CA . PHE A 1 93 ? -6.418 -0.539 -11.542 1.00 86.75 93 PHE A CA 1
ATOM 770 C C . PHE A 1 93 ? -7.071 0.431 -10.542 1.00 86.75 93 PHE A C 1
ATOM 772 O O . PHE A 1 93 ? -7.346 0.018 -9.412 1.00 86.75 93 PHE A O 1
ATOM 779 N N . PRO A 1 94 ? -7.395 1.695 -10.898 1.00 91.38 94 PRO A N 1
ATOM 780 C CA . PRO A 1 94 ? -8.030 2.594 -9.938 1.00 91.38 94 PRO A CA 1
ATOM 781 C C . PRO A 1 94 ? -9.415 2.100 -9.505 1.00 91.38 94 PRO A C 1
ATOM 783 O O . PRO A 1 94 ? -9.783 2.252 -8.341 1.00 91.38 94 PRO A O 1
ATOM 786 N N . ALA A 1 95 ? -10.176 1.500 -10.426 1.00 90.88 95 ALA A N 1
ATOM 787 C CA . ALA A 1 95 ? -11.496 0.951 -10.136 1.00 90.88 95 ALA A CA 1
ATOM 788 C C . ALA A 1 95 ? -11.410 -0.263 -9.195 1.00 90.88 95 ALA A C 1
ATOM 790 O O . ALA A 1 95 ? -12.243 -0.398 -8.297 1.00 90.88 95 ALA A O 1
ATOM 791 N N . ARG A 1 96 ? -10.373 -1.102 -9.325 1.00 87.62 96 ARG A N 1
ATOM 792 C CA . ARG A 1 96 ? -10.089 -2.182 -8.367 1.00 87.62 96 ARG A CA 1
ATOM 793 C C . ARG A 1 96 ? -9.733 -1.656 -6.988 1.00 87.62 96 ARG A C 1
ATOM 795 O O . ARG A 1 96 ? -10.339 -2.099 -6.019 1.00 87.62 96 ARG A O 1
ATOM 802 N N . MET A 1 97 ? -8.824 -0.682 -6.901 1.00 90.31 97 MET A N 1
ATOM 803 C CA . MET A 1 97 ? -8.473 -0.047 -5.624 1.00 90.31 97 MET A CA 1
ATOM 804 C C . MET A 1 97 ? -9.722 0.501 -4.924 1.00 90.31 97 MET A C 1
ATOM 806 O O . MET A 1 97 ? -9.917 0.276 -3.732 1.00 90.31 97 MET A O 1
ATOM 810 N N . PHE A 1 98 ? -10.615 1.148 -5.681 1.00 93.44 98 PHE A N 1
ATOM 811 C CA . PHE A 1 98 ? -11.901 1.598 -5.154 1.00 93.44 98 PHE A CA 1
ATOM 812 C C . PHE A 1 98 ? -12.803 0.436 -4.710 1.00 93.44 98 PHE A C 1
ATOM 814 O O . PHE A 1 98 ? -13.390 0.497 -3.633 1.00 93.44 98 PHE A O 1
ATOM 821 N N . THR A 1 99 ? -12.899 -0.629 -5.508 1.00 90.56 99 THR A N 1
ATOM 822 C CA . THR A 1 99 ? -13.714 -1.812 -5.188 1.00 90.56 99 THR A CA 1
ATOM 823 C C . THR A 1 99 ? -13.256 -2.470 -3.888 1.00 90.56 99 THR A C 1
ATOM 825 O O . THR A 1 99 ? -14.094 -2.785 -3.045 1.00 90.56 99 THR A O 1
ATOM 828 N N . TYR A 1 100 ? -11.945 -2.637 -3.697 1.00 90.06 100 TYR A N 1
ATOM 829 C CA . TYR A 1 100 ? -11.381 -3.180 -2.462 1.00 90.06 100 TYR A CA 1
ATOM 830 C C . TYR A 1 100 ? -11.693 -2.273 -1.281 1.00 90.06 100 TYR A C 1
ATOM 832 O O . TYR A 1 100 ? -12.273 -2.736 -0.305 1.00 90.06 100 TYR A O 1
ATOM 840 N N . PHE A 1 101 ? -11.387 -0.977 -1.395 1.00 93.25 101 PHE A N 1
ATOM 841 C CA . PHE A 1 101 ? -11.691 -0.005 -0.349 1.00 93.25 101 PHE A CA 1
ATOM 842 C C . PHE A 1 101 ? -13.163 -0.063 0.073 1.00 93.25 101 PHE A C 1
ATOM 844 O O . PHE A 1 101 ? -13.452 -0.210 1.257 1.00 93.25 101 PHE A O 1
ATOM 851 N N . TYR A 1 102 ? -14.090 -0.001 -0.886 1.00 93.81 102 TYR A N 1
ATOM 852 C CA . TYR A 1 102 ? -15.523 -0.049 -0.611 1.00 93.81 102 TYR A CA 1
ATOM 853 C C . TYR A 1 102 ? -15.925 -1.353 0.090 1.00 93.81 102 TYR A C 1
ATOM 855 O O . TYR A 1 102 ? -16.586 -1.305 1.123 1.00 93.81 102 TYR A O 1
ATOM 863 N N . ARG A 1 103 ? -15.489 -2.511 -0.422 1.00 92.62 103 ARG A N 1
ATOM 864 C CA . ARG A 1 103 ? -15.835 -3.825 0.139 1.00 92.62 103 ARG A CA 1
ATOM 865 C C . ARG A 1 103 ? -15.264 -4.044 1.543 1.00 92.62 103 ARG A C 1
ATOM 867 O O . ARG A 1 103 ? -15.958 -4.568 2.410 1.00 92.62 103 ARG A O 1
ATOM 874 N N . ILE A 1 104 ? -14.023 -3.618 1.784 1.00 92.88 104 ILE A N 1
ATOM 875 C CA . ILE A 1 104 ? -13.390 -3.671 3.110 1.00 92.88 104 ILE A CA 1
ATOM 876 C C . ILE A 1 104 ? -14.138 -2.736 4.065 1.00 92.88 104 ILE A C 1
ATOM 878 O O . ILE A 1 104 ? -14.477 -3.133 5.179 1.00 92.88 104 ILE A O 1
ATOM 882 N N . ARG A 1 105 ? -14.441 -1.505 3.628 1.00 94.00 105 ARG A N 1
ATOM 883 C CA . ARG A 1 105 ? -15.104 -0.506 4.475 1.00 94.00 105 ARG A CA 1
ATOM 884 C C . ARG A 1 105 ? -16.515 -0.926 4.854 1.00 94.00 105 ARG A C 1
ATOM 886 O O . ARG A 1 105 ? -16.911 -0.678 5.990 1.00 94.00 105 ARG A O 1
ATOM 893 N N . ASP A 1 106 ? -17.238 -1.541 3.923 1.00 93.75 106 ASP A N 1
ATOM 894 C CA . ASP A 1 106 ? -18.577 -2.086 4.135 1.00 93.75 106 ASP A CA 1
ATOM 895 C C . ASP A 1 106 ? -18.552 -3.247 5.140 1.00 93.75 106 ASP A C 1
ATOM 897 O O . ASP A 1 106 ? -19.273 -3.209 6.137 1.00 93.75 106 ASP A O 1
ATOM 901 N N . ARG A 1 107 ? -17.643 -4.215 4.946 1.00 92.94 107 ARG A N 1
ATOM 902 C CA . ARG A 1 107 ? -17.526 -5.420 5.783 1.00 92.94 107 ARG A CA 1
ATOM 903 C C . ARG A 1 107 ? -17.040 -5.138 7.205 1.00 92.94 107 ARG A C 1
ATOM 905 O O . ARG A 1 107 ? -17.599 -5.684 8.149 1.00 92.94 107 ARG A O 1
ATOM 912 N N . TYR A 1 108 ? -15.986 -4.337 7.361 1.00 91.38 108 TYR A N 1
ATOM 913 C CA . TYR A 1 108 ? -15.311 -4.167 8.656 1.00 91.38 108 TYR A CA 1
ATOM 914 C C . TYR A 1 108 ? -15.709 -2.894 9.391 1.00 91.38 108 TYR A C 1
ATOM 916 O O . TYR A 1 108 ? -15.585 -2.839 10.608 1.00 91.38 108 TYR A O 1
ATOM 924 N N . GLN A 1 109 ? -16.202 -1.879 8.676 1.00 92.00 109 GLN A N 1
ATOM 925 C CA . GLN A 1 109 ? -16.574 -0.577 9.236 1.00 92.00 109 GLN A CA 1
ATOM 926 C C . GLN A 1 109 ? -15.432 0.162 9.956 1.00 92.00 109 GLN A C 1
ATOM 928 O O . GLN A 1 109 ? -15.651 0.864 10.942 1.00 92.00 109 GLN A O 1
ATOM 933 N N . LYS A 1 110 ? -14.204 0.013 9.456 1.00 91.31 110 LYS A N 1
ATOM 934 C CA . LYS A 1 110 ? -12.986 0.552 10.076 1.00 91.31 110 LYS A CA 1
ATOM 935 C C . LYS A 1 110 ? -12.251 1.489 9.130 1.00 91.31 110 LYS A C 1
ATOM 937 O O . LYS A 1 110 ? -12.533 1.510 7.931 1.00 91.31 110 LYS A O 1
ATOM 942 N N . GLU A 1 111 ? -11.333 2.273 9.683 1.00 90.94 111 GLU A N 1
ATOM 943 C CA . GLU A 1 111 ? -10.472 3.146 8.889 1.00 90.94 111 GLU A CA 1
ATOM 944 C C . GLU A 1 111 ? -9.549 2.314 7.991 1.00 90.94 111 GLU A C 1
ATOM 946 O O . GLU A 1 111 ? -9.115 1.221 8.371 1.00 90.94 111 GLU A O 1
ATOM 951 N N . ILE A 1 112 ? -9.284 2.823 6.784 1.00 93.50 112 ILE A N 1
ATOM 952 C CA . ILE A 1 112 ? -8.484 2.125 5.774 1.00 93.50 112 ILE A CA 1
ATOM 953 C C . ILE A 1 112 ? -7.391 3.047 5.249 1.00 93.50 112 ILE A C 1
ATOM 955 O O . ILE A 1 112 ? -7.682 4.093 4.666 1.00 93.50 112 ILE A O 1
ATOM 959 N N . LEU A 1 113 ? -6.143 2.606 5.366 1.00 94.44 113 LEU A N 1
ATOM 960 C CA . LEU A 1 113 ?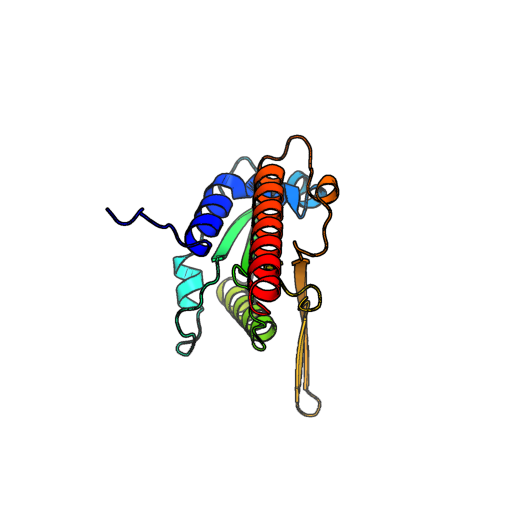 -5.015 3.166 4.634 1.00 94.44 113 LEU A CA 1
ATOM 961 C C . LEU A 1 113 ? -4.799 2.338 3.366 1.00 94.44 113 LEU A C 1
ATOM 963 O O . LEU A 1 113 ? -4.633 1.126 3.444 1.00 94.44 113 LEU A O 1
ATOM 967 N N . ALA A 1 114 ? -4.810 2.981 2.197 1.00 94.56 114 ALA A N 1
ATOM 968 C CA . ALA A 1 114 ? -4.605 2.315 0.912 1.00 94.56 114 ALA A CA 1
ATOM 969 C C . ALA A 1 114 ? -3.349 2.848 0.216 1.00 94.56 114 ALA A C 1
ATOM 971 O O . ALA A 1 114 ? -3.293 4.031 -0.135 1.00 94.56 114 ALA A O 1
ATOM 972 N N . LEU A 1 115 ? -2.381 1.960 -0.020 1.00 95.38 115 LEU A N 1
ATOM 973 C CA . LEU A 1 115 ? -1.113 2.271 -0.677 1.00 95.38 115 LEU A CA 1
ATOM 974 C C . LEU A 1 115 ? -0.883 1.354 -1.879 1.00 95.38 115 LEU A C 1
ATOM 976 O O . LEU A 1 115 ? -0.890 0.130 -1.750 1.00 95.38 115 LEU A O 1
ATOM 980 N N . ALA A 1 116 ? -0.610 1.960 -3.034 1.00 93.19 116 ALA A N 1
ATOM 981 C CA . ALA A 1 116 ? -0.132 1.256 -4.214 1.00 93.19 116 ALA A CA 1
ATOM 982 C C . ALA A 1 116 ? 1.381 1.436 -4.422 1.00 93.19 116 ALA A C 1
ATOM 984 O O . ALA A 1 116 ? 1.848 2.558 -4.629 1.00 93.19 116 ALA A O 1
ATOM 985 N N . ILE A 1 117 ? 2.157 0.350 -4.461 1.00 92.25 117 ILE A N 1
ATOM 986 C CA . ILE A 1 117 ? 3.570 0.396 -4.873 1.00 92.25 117 ILE A CA 1
ATOM 987 C C . ILE A 1 117 ? 3.668 -0.004 -6.343 1.00 92.25 117 ILE A C 1
ATOM 989 O O . ILE A 1 117 ? 3.357 -1.130 -6.715 1.00 92.25 117 ILE A O 1
ATOM 993 N N . LEU A 1 118 ? 4.127 0.919 -7.186 1.00 91.31 118 LEU A N 1
ATOM 994 C CA . LEU A 1 118 ? 4.215 0.741 -8.631 1.00 91.31 118 LEU A CA 1
ATOM 995 C C . LEU A 1 118 ? 5.662 0.461 -9.044 1.00 91.31 118 LEU A C 1
ATOM 997 O O . LEU A 1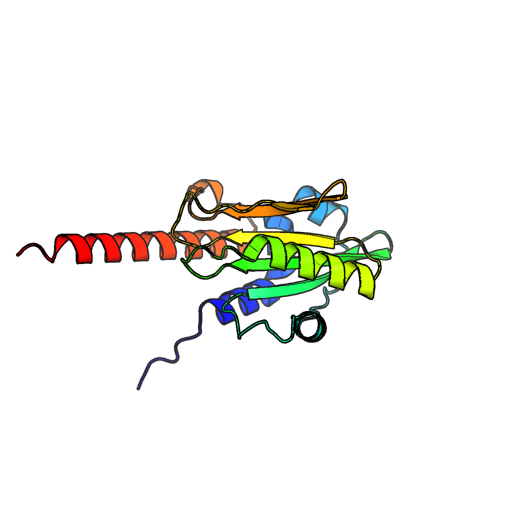 118 ? 6.507 1.368 -9.032 1.00 91.31 118 LEU A O 1
ATOM 1001 N N . THR A 1 119 ? 5.937 -0.781 -9.450 1.00 87.56 119 THR A N 1
ATOM 1002 C CA . THR A 1 119 ? 7.263 -1.222 -9.916 1.00 87.56 119 THR A CA 1
ATOM 1003 C C . THR A 1 119 ? 7.304 -1.475 -11.426 1.00 87.56 119 THR A C 1
ATOM 1005 O O . THR A 1 119 ? 8.135 -2.237 -11.906 1.00 87.56 119 THR A O 1
ATOM 1008 N N . ASP A 1 120 ? 6.400 -0.886 -12.209 1.00 86.44 120 ASP A N 1
ATOM 1009 C CA . ASP A 1 120 ? 6.408 -1.003 -13.669 1.00 86.44 120 ASP A CA 1
ATOM 1010 C C . ASP A 1 120 ? 7.429 -0.064 -14.346 1.00 86.44 120 ASP A C 1
ATOM 1012 O O . ASP A 1 120 ? 7.889 0.940 -13.790 1.00 86.44 120 ASP A O 1
ATOM 1016 N N . LYS A 1 121 ? 7.750 -0.373 -15.608 1.00 83.56 121 LYS A N 1
ATOM 1017 C CA . LYS A 1 121 ? 8.731 0.363 -16.418 1.00 83.56 121 LYS A CA 1
ATOM 1018 C C . LYS A 1 121 ? 8.196 1.671 -17.022 1.00 83.56 121 LYS A C 1
ATOM 1020 O O . LYS A 1 121 ? 8.968 2.387 -17.661 1.00 83.56 121 LYS A O 1
ATOM 1025 N N . ASN A 1 122 ? 6.920 2.015 -16.860 1.00 86.25 122 ASN A N 1
ATOM 1026 C CA . ASN A 1 122 ? 6.322 3.193 -17.484 1.00 86.25 122 ASN A CA 1
ATOM 1027 C C . ASN A 1 122 ? 6.274 4.375 -16.505 1.00 86.25 122 ASN A C 1
ATOM 1029 O O . ASN A 1 122 ? 5.374 4.472 -15.678 1.00 86.25 122 ASN A O 1
ATOM 1033 N N . SER A 1 123 ? 7.190 5.337 -16.634 1.00 85.94 123 SER A N 1
ATOM 1034 C CA . SER A 1 123 ? 7.254 6.517 -15.751 1.00 85.94 123 SER A CA 1
ATOM 1035 C C . SER A 1 123 ? 5.996 7.401 -15.768 1.00 85.94 123 SER A C 1
ATOM 1037 O O . SER A 1 123 ? 5.751 8.131 -14.805 1.00 85.94 123 SER A O 1
ATOM 1039 N N . ARG A 1 124 ? 5.180 7.328 -16.832 1.00 88.50 124 ARG A N 1
ATOM 1040 C CA . ARG A 1 124 ? 3.929 8.094 -16.980 1.00 88.50 124 ARG A CA 1
ATOM 1041 C C . ARG A 1 124 ? 2.714 7.393 -16.375 1.00 88.50 124 ARG A C 1
ATOM 1043 O O . ARG A 1 124 ? 1.695 8.041 -16.151 1.00 88.50 124 ARG A O 1
ATOM 1050 N N . TYR A 1 125 ? 2.795 6.090 -16.114 1.00 89.12 125 TYR A N 1
ATOM 1051 C CA . TYR A 1 125 ? 1.724 5.361 -15.444 1.00 89.12 125 TYR A CA 1
ATOM 1052 C C . TYR A 1 125 ? 1.836 5.566 -13.930 1.00 89.12 125 TYR A C 1
ATOM 1054 O O . TYR A 1 125 ? 2.714 5.010 -13.276 1.00 89.12 125 TYR A O 1
ATOM 1062 N N . HIS A 1 126 ? 0.983 6.427 -13.382 1.00 92.38 126 HIS A N 1
ATOM 1063 C CA . HIS A 1 126 ? 0.966 6.769 -11.959 1.00 92.38 126 HIS A CA 1
ATOM 1064 C C . HIS A 1 126 ? -0.484 7.055 -11.533 1.00 92.38 126 HIS A C 1
ATOM 1066 O O . HIS A 1 126 ? -0.838 8.216 -11.306 1.00 92.38 126 HIS A O 1
ATOM 1072 N N . PRO A 1 127 ? -1.367 6.038 -11.537 1.00 92.00 127 PRO A N 1
ATOM 1073 C CA . PRO A 1 127 ? -2.744 6.201 -11.080 1.00 92.00 127 PRO A CA 1
ATOM 1074 C C . PRO A 1 127 ? -2.755 6.662 -9.621 1.00 92.00 127 PRO A C 1
ATOM 1076 O O . PRO A 1 127 ? -1.977 6.155 -8.835 1.00 92.00 127 PRO A O 1
ATOM 1079 N N . LYS A 1 128 ? -3.618 7.619 -9.264 1.00 94.88 128 LYS A N 1
ATOM 1080 C CA . LYS A 1 128 ? -3.739 8.152 -7.883 1.00 94.88 128 LYS A CA 1
ATOM 1081 C C . LYS A 1 128 ? -5.177 8.294 -7.393 1.00 94.88 128 LYS A C 1
ATOM 1083 O O . LYS A 1 128 ? -5.437 8.720 -6.269 1.00 94.88 128 LYS A O 1
ATOM 1088 N N . LYS A 1 129 ? -6.131 8.085 -8.297 1.00 96.12 129 LYS A N 1
ATOM 1089 C CA . LYS A 1 129 ? -7.548 8.268 -8.020 1.00 96.12 129 LYS A CA 1
ATOM 1090 C C . LYS A 1 129 ? -8.403 7.453 -8.970 1.00 96.12 129 LYS A C 1
ATOM 1092 O O . LYS A 1 129 ? -8.053 7.298 -10.139 1.00 96.12 129 LYS A O 1
ATOM 1097 N N . TYR A 1 130 ? -9.549 7.036 -8.465 1.00 96.25 130 TYR A N 1
ATOM 1098 C CA . TYR A 1 130 ? -10.688 6.602 -9.253 1.00 96.25 130 TYR A CA 1
ATOM 1099 C C . TYR A 1 130 ? -11.734 7.713 -9.256 1.00 96.25 130 TYR A C 1
ATOM 1101 O O . TYR A 1 130 ? -11.990 8.341 -8.226 1.00 96.25 130 TYR A O 1
ATOM 1109 N N . HIS A 1 131 ? -12.311 7.978 -10.423 1.00 97.31 131 HIS A N 1
ATOM 1110 C CA . HIS A 1 131 ? -13.386 8.944 -10.575 1.00 97.31 131 HIS A CA 1
ATOM 1111 C C . HIS A 1 131 ? -14.560 8.271 -11.273 1.00 97.31 131 HIS A C 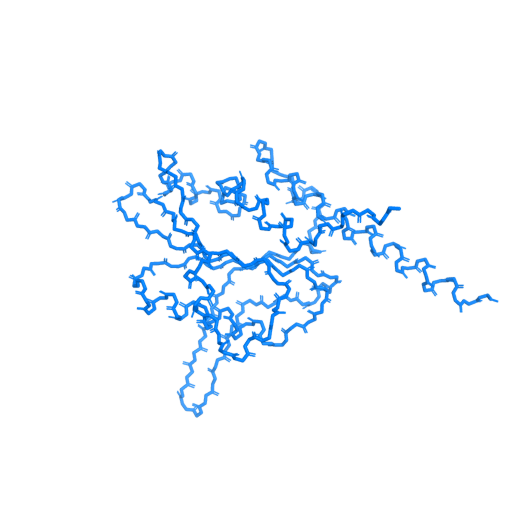1
ATOM 1113 O O . HIS A 1 131 ? -14.413 7.764 -12.382 1.00 97.31 131 HIS A O 1
ATOM 1119 N N . TYR A 1 132 ? -15.708 8.290 -10.610 1.00 96.88 132 TYR A N 1
ATOM 1120 C CA . TYR A 1 132 ? -16.979 7.863 -11.168 1.00 96.88 132 TYR A CA 1
ATOM 1121 C C . TYR A 1 132 ? -17.842 9.095 -11.416 1.00 96.88 132 TYR A C 1
ATOM 1123 O O . TYR A 1 132 ? -17.957 9.954 -10.539 1.00 96.88 132 TYR A O 1
ATOM 1131 N N . GLN A 1 133 ? -18.462 9.158 -12.592 1.00 97.62 133 GLN A N 1
ATOM 1132 C CA . GLN A 1 133 ? -19.436 10.180 -12.951 1.00 97.62 133 GLN A CA 1
ATOM 1133 C C . GLN A 1 133 ? -20.536 9.543 -13.795 1.00 97.62 133 GLN A C 1
ATOM 1135 O O . GLN A 1 133 ? -20.265 8.981 -14.854 1.00 97.62 133 GLN A O 1
ATOM 1140 N N . PHE A 1 134 ? -21.781 9.690 -13.355 1.00 97.56 134 PHE A N 1
ATOM 1141 C CA . PHE A 1 134 ? -22.953 9.348 -14.148 1.00 97.56 134 PHE A CA 1
ATOM 1142 C C . PHE A 1 134 ? -24.089 10.322 -13.840 1.00 97.56 134 PHE A C 1
ATOM 1144 O O . PHE A 1 134 ? -24.526 10.438 -12.694 1.00 97.56 134 PHE A O 1
ATOM 1151 N N . LEU A 1 135 ? -24.561 11.044 -14.861 1.00 97.62 135 LEU A N 1
ATOM 1152 C CA . LEU A 1 135 ? -25.511 12.152 -14.709 1.00 97.62 135 LEU A CA 1
ATOM 1153 C C . LEU A 1 135 ? -25.042 13.135 -13.618 1.00 97.62 135 LEU A C 1
ATOM 1155 O O . LEU A 1 135 ? -23.963 13.711 -13.742 1.00 97.62 135 LEU A O 1
ATOM 1159 N N . LYS A 1 136 ? -25.831 13.322 -12.554 1.00 97.81 136 LYS A N 1
ATOM 1160 C CA . LYS A 1 136 ? -25.520 14.203 -11.415 1.00 97.81 136 LYS A CA 1
ATOM 1161 C C . LYS A 1 136 ? -24.789 13.490 -10.270 1.00 97.81 136 LYS A C 1
ATOM 1163 O O . LYS A 1 136 ? -24.474 14.130 -9.273 1.00 97.81 136 LYS A O 1
ATOM 1168 N N . THR A 1 137 ? -24.521 12.194 -10.397 1.00 98.00 137 THR A N 1
ATOM 1169 C CA . THR A 1 137 ? -23.832 11.405 -9.373 1.00 98.00 137 THR A CA 1
ATOM 1170 C C . THR A 1 137 ? -22.344 11.370 -9.668 1.00 98.00 137 THR A C 1
ATOM 1172 O O . THR A 1 137 ? -21.935 11.000 -10.769 1.00 98.00 137 THR A O 1
ATOM 1175 N N . SER A 1 138 ? -21.536 11.725 -8.672 1.00 97.69 138 SER A N 1
ATOM 1176 C CA . SER A 1 138 ? -20.083 11.703 -8.774 1.00 97.69 138 SER A CA 1
ATOM 1177 C C . SER A 1 138 ? -19.446 11.128 -7.517 1.00 97.69 138 SER A C 1
ATOM 1179 O O . SER A 1 138 ? -19.981 11.237 -6.415 1.00 97.69 138 SER A O 1
ATOM 1181 N N . LEU A 1 139 ? -18.292 10.496 -7.694 1.00 97.81 139 LEU A N 1
ATOM 1182 C CA . LEU A 1 139 ? -17.459 10.011 -6.607 1.00 97.81 139 LEU A CA 1
ATOM 1183 C C . LEU A 1 139 ? -15.997 10.169 -7.009 1.00 97.81 139 LEU A C 1
ATOM 1185 O O . LEU A 1 139 ? -15.611 9.888 -8.145 1.00 97.81 139 LEU A O 1
ATOM 1189 N N . THR A 1 140 ? -15.170 10.610 -6.068 1.00 98.06 140 THR A N 1
ATOM 1190 C CA . THR A 1 140 ? -13.717 10.605 -6.234 1.00 98.06 140 THR A CA 1
ATOM 1191 C C . THR A 1 140 ? -13.098 9.857 -5.072 1.00 98.06 140 THR A C 1
ATOM 1193 O O . THR A 1 140 ? -13.155 10.319 -3.938 1.00 98.06 140 THR A O 1
ATOM 1196 N N . TYR A 1 141 ? -12.475 8.725 -5.374 1.00 97.38 141 TYR A N 1
ATOM 1197 C CA . TYR A 1 141 ? -11.669 7.964 -4.431 1.00 97.38 141 TYR A CA 1
ATOM 1198 C C . TYR A 1 141 ? -10.192 8.251 -4.696 1.00 97.38 141 TYR A C 1
ATOM 1200 O O . TYR A 1 141 ? -9.748 8.193 -5.844 1.00 97.38 141 TYR A O 1
ATOM 1208 N N . ARG A 1 142 ? -9.436 8.593 -3.651 1.00 97.62 142 ARG A N 1
ATOM 1209 C CA . ARG A 1 142 ? -7.996 8.870 -3.713 1.00 97.62 142 ARG A CA 1
ATOM 1210 C C . ARG A 1 142 ? -7.267 7.875 -2.829 1.00 97.62 142 ARG A C 1
ATOM 1212 O O . ARG A 1 142 ? -7.759 7.535 -1.761 1.00 97.62 142 ARG A O 1
ATOM 1219 N N . PHE A 1 143 ? -6.104 7.453 -3.288 1.00 95.62 143 PHE A N 1
ATOM 1220 C CA . PHE A 1 143 ? -5.234 6.524 -2.583 1.00 95.62 143 PHE A CA 1
ATOM 1221 C C . PHE A 1 143 ? -3.789 6.963 -2.779 1.00 95.62 143 PHE A C 1
ATOM 1223 O O . PHE A 1 143 ? -3.477 7.682 -3.738 1.00 95.62 143 PHE A O 1
ATOM 1230 N N . ASP A 1 144 ? -2.927 6.561 -1.854 1.00 95.38 144 ASP A N 1
ATOM 1231 C CA . ASP A 1 144 ? -1.519 6.904 -1.926 1.00 95.38 144 ASP A CA 1
ATOM 1232 C C . ASP A 1 144 ? -0.782 5.954 -2.869 1.00 95.38 144 ASP A C 1
ATOM 1234 O O . ASP A 1 144 ? -1.158 4.791 -3.039 1.00 95.38 144 ASP A O 1
ATOM 1238 N N . THR A 1 145 ? 0.262 6.462 -3.517 1.00 94.62 145 THR A N 1
ATOM 1239 C CA . THR A 1 145 ? 1.014 5.716 -4.523 1.00 94.62 145 THR A CA 1
ATOM 1240 C C . THR A 1 145 ? 2.495 6.020 -4.477 1.00 94.62 145 THR A C 1
ATOM 1242 O O . THR A 1 145 ? 2.910 7.179 -4.580 1.00 94.62 145 THR A O 1
ATOM 1245 N N . PHE A 1 146 ? 3.301 4.966 -4.498 1.00 94.62 146 PHE A N 1
ATOM 1246 C CA . PHE A 1 146 ? 4.742 5.055 -4.622 1.00 94.62 146 PHE A CA 1
ATOM 1247 C C . PHE A 1 146 ? 5.218 4.536 -5.979 1.00 94.62 146 PHE A C 1
ATOM 1249 O O . PHE A 1 146 ? 5.222 3.336 -6.242 1.00 94.62 146 PHE A O 1
ATOM 1256 N N . LYS A 1 147 ? 5.674 5.441 -6.851 1.00 93.69 147 LYS A N 1
ATOM 1257 C CA . LYS A 1 147 ? 6.239 5.085 -8.160 1.00 93.69 147 LYS A CA 1
ATOM 1258 C C . LYS A 1 147 ? 7.751 4.897 -8.094 1.00 93.69 147 L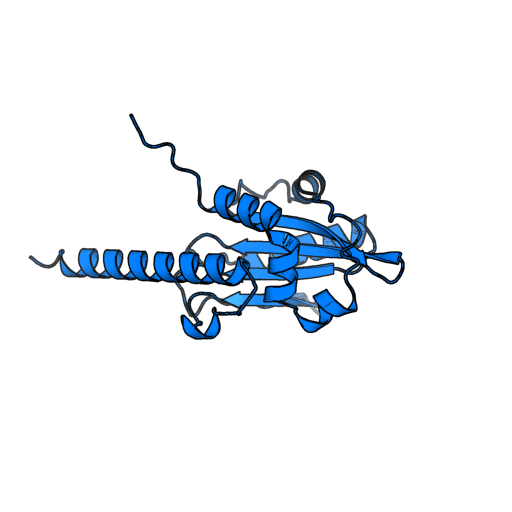YS A C 1
ATOM 1260 O O . LYS A 1 147 ? 8.484 5.887 -8.115 1.00 93.69 147 LYS A O 1
ATOM 1265 N N . LEU A 1 148 ? 8.214 3.646 -8.098 1.00 93.06 148 LEU A N 1
ATOM 1266 C CA . LEU A 1 148 ? 9.631 3.306 -7.919 1.00 93.06 148 LEU A CA 1
ATOM 1267 C C . LEU A 1 148 ? 10.529 3.873 -9.028 1.00 93.06 148 LEU A C 1
ATOM 1269 O O . LEU A 1 148 ? 11.569 4.457 -8.744 1.00 93.06 148 LEU A O 1
ATOM 1273 N N . LYS A 1 149 ? 10.095 3.791 -10.293 1.00 91.19 149 LYS A N 1
ATOM 1274 C CA . LYS A 1 149 ? 10.858 4.306 -11.448 1.00 91.19 149 LYS A CA 1
ATOM 1275 C C . LYS A 1 149 ? 11.102 5.822 -11.417 1.00 91.19 149 LYS A C 1
ATOM 1277 O O . LYS A 1 149 ? 12.001 6.309 -12.093 1.00 91.19 149 LYS A O 1
ATOM 1282 N N . ASN A 1 150 ? 10.325 6.569 -10.633 1.00 93.19 150 ASN A N 1
ATOM 1283 C CA . ASN A 1 150 ? 10.453 8.024 -10.528 1.00 93.19 150 ASN A CA 1
ATOM 1284 C C . ASN A 1 150 ? 11.338 8.446 -9.338 1.00 93.19 150 ASN A C 1
ATOM 1286 O O . ASN A 1 150 ? 11.285 9.602 -8.920 1.00 93.19 150 ASN A O 1
ATOM 1290 N N . LYS A 1 151 ? 12.103 7.515 -8.756 1.00 94.62 151 LYS A N 1
ATOM 1291 C CA . LYS A 1 151 ? 12.986 7.751 -7.607 1.00 94.62 151 LYS A CA 1
ATOM 1292 C C . LYS A 1 151 ? 14.457 7.684 -8.011 1.00 94.62 151 LYS A C 1
ATOM 1294 O O . LYS A 1 151 ? 14.804 7.156 -9.064 1.00 94.62 151 LYS A O 1
ATOM 1299 N N . THR A 1 152 ? 15.313 8.228 -7.153 1.00 93.44 152 THR A N 1
ATOM 1300 C CA . THR A 1 152 ? 16.769 8.053 -7.203 1.00 93.44 152 THR A CA 1
ATOM 1301 C C . THR A 1 152 ? 17.191 7.043 -6.143 1.00 93.44 152 THR A C 1
ATOM 1303 O O . THR A 1 152 ? 16.488 6.871 -5.152 1.00 93.44 152 THR A O 1
ATOM 1306 N N . GLU A 1 153 ? 18.354 6.412 -6.307 1.00 90.12 153 GLU A N 1
ATOM 1307 C CA . GLU A 1 153 ? 18.891 5.475 -5.307 1.00 90.12 153 GLU A CA 1
ATOM 1308 C C . GLU A 1 153 ? 19.018 6.131 -3.923 1.00 90.12 153 GLU A C 1
ATOM 1310 O O . GLU A 1 153 ? 18.596 5.561 -2.922 1.00 90.12 153 GLU A O 1
ATOM 1315 N N . THR A 1 154 ? 19.479 7.384 -3.877 1.00 92.69 154 THR A N 1
ATOM 1316 C CA . THR A 1 154 ? 19.579 8.168 -2.638 1.00 92.69 154 THR A CA 1
ATOM 1317 C C . THR A 1 154 ? 18.226 8.452 -1.989 1.00 92.69 154 THR A C 1
ATOM 1319 O O . THR A 1 154 ? 18.130 8.428 -0.770 1.00 92.69 154 THR A O 1
ATOM 1322 N N . ALA A 1 155 ? 17.169 8.680 -2.775 1.00 93.69 155 ALA A N 1
ATOM 1323 C CA . ALA A 1 155 ? 15.824 8.931 -2.254 1.00 93.69 155 ALA A CA 1
ATOM 1324 C C . ALA A 1 155 ? 15.131 7.662 -1.730 1.00 93.69 155 ALA A C 1
ATOM 1326 O O . ALA A 1 155 ? 14.082 7.762 -1.098 1.00 93.69 155 ALA A O 1
ATOM 1327 N N . LEU A 1 156 ? 15.677 6.481 -2.032 1.00 95.25 156 LEU A N 1
ATOM 1328 C CA . LEU A 1 156 ? 15.212 5.200 -1.496 1.00 95.25 156 LEU A CA 1
ATOM 1329 C C . LEU A 1 156 ? 15.942 4.811 -0.209 1.00 95.25 156 LEU A C 1
ATOM 1331 O O . LEU A 1 156 ? 15.505 3.893 0.478 1.00 95.25 156 LEU A O 1
ATOM 1335 N N . LEU A 1 157 ? 17.048 5.487 0.111 1.00 94.31 157 LEU A N 1
ATOM 1336 C CA . LEU A 1 157 ? 17.848 5.185 1.283 1.00 94.31 157 LEU A CA 1
ATOM 1337 C C . LEU A 1 157 ? 17.218 5.804 2.534 1.00 94.31 157 LEU A C 1
ATOM 1339 O O . LEU A 1 157 ? 17.287 7.011 2.747 1.00 94.31 157 LEU A O 1
ATOM 1343 N N . GLN A 1 158 ? 16.678 4.953 3.397 1.00 94.19 158 GLN A N 1
ATOM 1344 C CA . GLN A 1 158 ? 16.348 5.302 4.776 1.00 94.19 158 GLN A CA 1
ATOM 1345 C C . GLN A 1 158 ? 17.281 4.546 5.735 1.00 94.19 158 GLN A C 1
ATOM 1347 O O . GLN A 1 158 ? 17.249 3.310 5.756 1.00 94.19 158 GLN A O 1
ATOM 1352 N N . PRO A 1 159 ? 18.157 5.246 6.483 1.00 91.56 159 PRO A N 1
ATOM 1353 C CA . PRO A 1 159 ? 19.018 4.618 7.480 1.00 91.56 159 PRO A CA 1
ATOM 1354 C C . PRO A 1 159 ? 18.195 3.863 8.525 1.00 91.56 159 PRO A C 1
ATOM 1356 O O . PRO A 1 159 ? 17.127 4.318 8.916 1.00 91.56 159 PRO A O 1
ATOM 1359 N N . HIS A 1 160 ? 18.707 2.721 8.984 1.00 92.25 160 HIS A N 1
ATOM 1360 C CA . HIS A 1 160 ? 18.081 1.888 10.021 1.00 92.25 160 HIS A CA 1
ATOM 1361 C C . HIS A 1 160 ? 16.702 1.297 9.678 1.00 92.25 160 HIS A C 1
ATOM 1363 O O . HIS A 1 160 ? 16.083 0.700 10.549 1.00 92.25 160 HIS A O 1
ATOM 1369 N N . ASN A 1 161 ? 16.251 1.383 8.423 1.00 96.31 161 ASN A N 1
ATOM 1370 C CA . ASN A 1 161 ? 15.041 0.712 7.959 1.00 96.31 161 ASN A CA 1
ATOM 1371 C C . ASN A 1 161 ? 15.412 -0.380 6.931 1.00 96.31 161 ASN A C 1
ATOM 1373 O O . ASN A 1 161 ? 15.843 -0.041 5.827 1.00 96.31 161 ASN A O 1
ATOM 1377 N N . PRO A 1 162 ? 15.271 -1.685 7.230 1.00 96.12 162 PRO A N 1
ATOM 1378 C CA . PRO A 1 162 ? 15.638 -2.759 6.300 1.00 96.12 162 PRO A CA 1
ATOM 1379 C C . PRO A 1 162 ? 14.785 -2.777 5.020 1.00 96.12 162 PRO A C 1
ATOM 1381 O O . PRO A 1 162 ? 15.268 -3.210 3.970 1.00 96.12 162 PRO A O 1
ATOM 1384 N N . PHE A 1 163 ? 13.565 -2.229 5.043 1.00 96.12 163 PHE A N 1
ATOM 1385 C CA . PHE A 1 163 ? 12.720 -2.100 3.854 1.00 96.12 163 PHE A CA 1
ATOM 1386 C C . PHE A 1 163 ? 13.341 -1.167 2.793 1.00 96.12 163 PHE A C 1
ATOM 1388 O O . PHE A 1 163 ? 13.154 -1.357 1.591 1.00 96.12 163 PHE A O 1
ATOM 1395 N N . SER A 1 164 ? 14.198 -0.227 3.204 1.00 96.38 164 SER A N 1
ATOM 1396 C CA . SER A 1 164 ? 15.049 0.572 2.304 1.00 96.38 164 SER A CA 1
ATOM 1397 C C . SER A 1 164 ? 15.898 -0.296 1.363 1.00 96.38 164 SER A C 1
ATOM 1399 O O . SER A 1 164 ? 16.052 0.007 0.177 1.00 96.38 164 SER A O 1
ATOM 1401 N N . ILE A 1 165 ? 16.436 -1.414 1.864 1.00 95.19 165 ILE A N 1
ATOM 1402 C CA . ILE A 1 165 ? 17.277 -2.333 1.084 1.00 95.19 165 ILE A CA 1
ATOM 1403 C C . ILE A 1 165 ? 16.430 -3.074 0.048 1.00 95.19 165 ILE A C 1
ATOM 1405 O O . ILE A 1 165 ? 16.865 -3.248 -1.095 1.00 95.19 165 ILE A O 1
ATOM 1409 N N . VAL A 1 166 ? 15.203 -3.456 0.410 1.00 94.06 166 VAL A N 1
ATOM 1410 C CA . VAL A 1 166 ? 14.227 -4.039 -0.522 1.00 94.06 166 VAL A CA 1
ATOM 1411 C C . VAL A 1 166 ? 13.965 -3.068 -1.668 1.00 94.06 166 VAL A C 1
ATOM 1413 O O . VAL A 1 166 ? 14.084 -3.440 -2.837 1.00 94.06 166 VAL A O 1
ATOM 1416 N N . MET A 1 167 ? 13.668 -1.807 -1.348 1.00 95.12 167 MET A N 1
ATOM 1417 C CA . MET A 1 167 ? 13.348 -0.788 -2.346 1.00 95.12 167 MET A CA 1
ATOM 1418 C C . MET A 1 167 ? 14.531 -0.489 -3.272 1.00 95.12 167 MET A C 1
ATOM 1420 O O . MET A 1 167 ? 14.349 -0.399 -4.489 1.00 95.12 167 MET A O 1
ATOM 1424 N N . GLN A 1 168 ? 15.752 -0.415 -2.736 1.00 95.12 168 GLN A N 1
ATOM 1425 C CA . GLN A 1 168 ? 16.970 -0.263 -3.538 1.00 95.12 168 GLN A CA 1
ATOM 1426 C C . GLN A 1 168 ? 17.236 -1.483 -4.430 1.00 95.12 168 GLN A C 1
ATOM 1428 O O . GLN A 1 168 ? 17.588 -1.330 -5.601 1.00 95.12 168 GLN A O 1
ATOM 1433 N N . THR A 1 169 ? 17.024 -2.695 -3.914 1.00 92.50 169 THR A N 1
ATOM 1434 C CA . THR A 1 169 ? 17.151 -3.940 -4.690 1.00 92.50 169 THR A CA 1
ATOM 1435 C C . THR A 1 169 ? 16.155 -3.970 -5.845 1.00 92.50 169 THR A C 1
ATOM 1437 O O . THR A 1 169 ? 16.540 -4.207 -6.991 1.00 92.50 169 THR A O 1
ATOM 1440 N N . ALA A 1 170 ? 14.885 -3.663 -5.570 1.00 90.94 170 ALA A N 1
ATOM 1441 C CA . ALA A 1 170 ? 13.842 -3.584 -6.585 1.00 90.94 170 ALA A CA 1
ATOM 1442 C C . ALA A 1 170 ? 14.158 -2.514 -7.644 1.00 90.94 170 ALA A C 1
ATOM 1444 O O . ALA A 1 170 ? 13.971 -2.743 -8.839 1.00 90.94 170 ALA A O 1
ATOM 1445 N N . PHE A 1 171 ? 14.696 -1.365 -7.228 1.00 92.38 171 PHE A N 1
ATOM 1446 C CA . PHE A 1 171 ? 15.121 -0.298 -8.132 1.00 92.38 171 PHE A CA 1
ATOM 1447 C C . PHE A 1 171 ? 16.261 -0.739 -9.060 1.00 92.38 171 PHE A C 1
ATOM 1449 O O . PHE A 1 171 ? 16.181 -0.536 -10.272 1.00 92.38 171 PHE A O 1
ATOM 1456 N N . LYS A 1 172 ? 17.289 -1.410 -8.524 1.00 91.38 172 LYS A N 1
ATOM 1457 C CA . LYS A 1 172 ? 18.410 -1.954 -9.312 1.00 91.3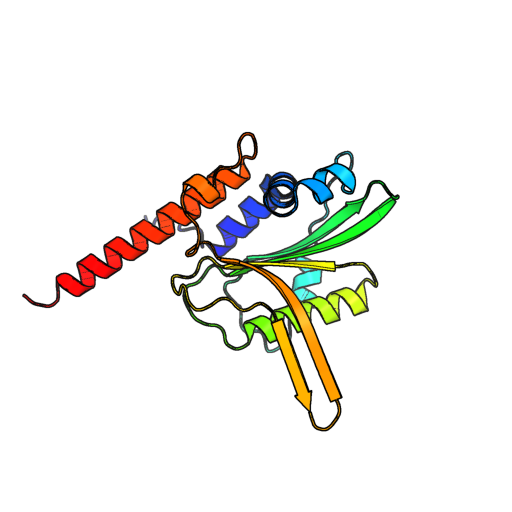8 172 LYS A CA 1
ATOM 1458 C C . LYS A 1 172 ? 17.964 -3.027 -10.301 1.00 91.38 172 LYS A C 1
ATOM 1460 O O . LYS A 1 172 ? 18.431 -3.041 -11.443 1.00 91.38 172 LYS A O 1
ATOM 1465 N N . ALA A 1 173 ? 17.035 -3.891 -9.894 1.00 87.62 173 ALA A N 1
ATOM 1466 C CA . ALA A 1 173 ? 16.442 -4.883 -10.784 1.00 87.62 173 ALA A CA 1
ATOM 1467 C C . ALA A 1 173 ? 15.732 -4.209 -11.972 1.00 87.62 173 ALA A C 1
ATOM 1469 O O . ALA A 1 173 ? 15.966 -4.586 -13.119 1.00 87.62 173 ALA A O 1
ATOM 1470 N N . LEU A 1 174 ? 14.956 -3.144 -11.722 1.00 85.31 174 LEU A N 1
ATOM 1471 C CA . LEU A 1 174 ? 14.289 -2.387 -12.789 1.00 85.31 174 LEU A CA 1
ATOM 1472 C C . LEU A 1 174 ? 15.267 -1.721 -13.762 1.00 85.31 174 LEU A C 1
ATOM 1474 O O . LEU A 1 174 ? 15.015 -1.725 -14.966 1.00 85.31 174 LEU A O 1
ATOM 1478 N N . GLN A 1 175 ? 16.384 -1.181 -13.271 1.00 84.00 175 GLN A N 1
ATOM 1479 C CA . GLN A 1 175 ? 17.412 -0.599 -14.138 1.00 84.00 175 GLN A CA 1
ATOM 1480 C C . GLN A 1 175 ? 18.122 -1.650 -14.998 1.00 84.00 175 GLN A C 1
ATOM 1482 O O . GLN A 1 175 ? 18.395 -1.410 -16.174 1.00 84.00 175 GLN A O 1
ATOM 1487 N N . THR A 1 176 ? 18.414 -2.819 -14.426 1.00 80.94 176 THR A N 1
ATOM 1488 C CA . THR A 1 176 ? 19.101 -3.908 -15.137 1.00 80.94 176 THR A CA 1
ATOM 1489 C C . THR A 1 176 ? 18.229 -4.454 -16.267 1.00 80.94 176 THR A C 1
ATOM 1491 O O . THR A 1 176 ? 18.709 -4.635 -17.388 1.00 80.94 176 THR A O 1
ATOM 1494 N N . ASP A 1 177 ? 16.932 -4.626 -16.002 1.00 73.00 177 ASP A N 1
ATOM 1495 C CA . ASP A 1 177 ? 15.952 -5.016 -17.014 1.00 73.00 177 ASP A CA 1
ATOM 1496 C C . ASP A 1 177 ? 15.809 -3.951 -18.122 1.00 73.00 177 ASP A C 1
ATOM 1498 O O . ASP A 1 177 ? 15.590 -4.295 -19.283 1.00 73.00 177 ASP A O 1
ATOM 1502 N N . ASP A 1 178 ? 15.910 -2.657 -17.799 1.00 65.94 178 ASP A N 1
ATOM 1503 C CA . ASP A 1 178 ? 15.894 -1.576 -18.798 1.00 65.94 178 ASP A CA 1
ATOM 1504 C C . ASP A 1 178 ? 17.152 -1.610 -19.694 1.00 65.94 178 ASP A C 1
ATOM 1506 O O . ASP A 1 178 ? 17.053 -1.436 -20.910 1.00 65.94 178 ASP A O 1
ATOM 1510 N N . LEU A 1 179 ? 18.333 -1.892 -19.129 1.00 60.91 179 LEU A N 1
ATOM 1511 C CA . LEU A 1 179 ? 19.586 -2.019 -19.888 1.00 60.91 179 LEU A CA 1
ATOM 1512 C C . LEU A 1 179 ? 19.590 -3.233 -20.828 1.00 60.91 179 LEU A C 1
ATOM 1514 O O . LEU A 1 179 ? 20.107 -3.142 -21.945 1.00 60.91 179 LEU A O 1
ATOM 1518 N N . ALA A 1 180 ? 19.017 -4.360 -20.399 1.00 59.34 180 ALA A N 1
ATOM 1519 C CA . ALA A 1 180 ? 18.868 -5.550 -21.235 1.00 59.34 180 ALA A CA 1
ATOM 1520 C C . ALA A 1 180 ? 17.950 -5.285 -22.445 1.00 59.34 180 ALA A C 1
ATOM 1522 O O . ALA A 1 180 ? 18.321 -5.611 -23.575 1.00 59.34 180 ALA A O 1
ATOM 1523 N N . ASP A 1 181 ? 16.815 -4.608 -22.230 1.00 60.12 181 ASP A N 1
ATOM 1524 C CA . ASP A 1 181 ? 15.878 -4.232 -23.299 1.00 60.12 181 ASP A CA 1
ATOM 1525 C C . ASP A 1 181 ? 16.523 -3.293 -24.336 1.00 60.12 181 ASP A C 1
ATOM 1527 O O . ASP A 1 181 ? 16.280 -3.424 -25.539 1.00 60.12 181 ASP A O 1
ATOM 1531 N N . ILE A 1 182 ? 17.360 -2.343 -23.895 1.00 61.34 182 ILE A N 1
ATOM 1532 C CA . ILE A 1 182 ? 18.086 -1.428 -24.794 1.00 61.34 182 ILE A CA 1
ATOM 1533 C C . ILE A 1 182 ? 19.070 -2.206 -25.673 1.00 61.34 182 ILE A C 1
ATOM 1535 O O . ILE A 1 182 ? 19.076 -2.014 -26.889 1.00 61.34 182 ILE A O 1
ATOM 1539 N N . ARG A 1 183 ? 19.857 -3.115 -25.081 1.00 54.38 183 ARG A N 1
ATOM 1540 C CA . ARG A 1 183 ? 20.842 -3.937 -25.807 1.00 54.38 183 ARG A CA 1
ATOM 1541 C C . ARG A 1 183 ? 20.188 -4.843 -26.851 1.00 54.38 183 ARG A C 1
ATOM 1543 O O . ARG A 1 183 ? 20.720 -4.991 -27.949 1.00 54.38 183 ARG A O 1
ATOM 1550 N N . GLN A 1 184 ? 19.020 -5.405 -26.538 1.00 53.97 184 GLN A N 1
ATOM 1551 C CA . GLN A 1 184 ? 18.261 -6.227 -27.481 1.00 53.97 184 GLN A CA 1
ATOM 1552 C C . GLN A 1 184 ? 17.711 -5.402 -28.656 1.00 53.97 184 GLN A C 1
ATOM 1554 O O . GLN A 1 184 ? 17.768 -5.846 -29.800 1.00 53.97 184 GLN A O 1
ATOM 1559 N N . LYS A 1 185 ? 17.234 -4.174 -28.409 1.00 56.88 185 LYS A N 1
ATOM 1560 C CA . LYS A 1 185 ? 16.756 -3.273 -29.474 1.00 56.88 185 LYS A CA 1
ATOM 1561 C C . LYS A 1 185 ? 17.880 -2.742 -30.364 1.00 56.88 185 LYS A C 1
ATOM 1563 O O . LYS A 1 185 ? 17.657 -2.539 -31.553 1.00 56.88 185 LYS A O 1
ATOM 1568 N N . SER A 1 186 ? 19.074 -2.531 -29.811 1.00 61.78 186 SER A N 1
ATOM 1569 C CA . SER A 1 186 ? 20.248 -2.094 -30.575 1.00 61.78 186 SER A CA 1
ATOM 1570 C C . SER A 1 186 ? 20.907 -3.219 -31.383 1.00 61.78 186 SER A C 1
ATOM 1572 O O . SER A 1 186 ? 21.593 -2.934 -32.355 1.00 61.78 186 SER A O 1
ATOM 1574 N N . GLY A 1 187 ? 20.702 -4.485 -31.002 1.00 50.22 187 GLY A N 1
ATOM 1575 C CA . GLY A 1 187 ? 21.285 -5.658 -31.668 1.00 50.22 187 GLY A CA 1
ATOM 1576 C C . GLY A 1 187 ? 20.513 -6.175 -32.889 1.00 50.22 187 GLY A C 1
ATOM 1577 O O . GLY A 1 187 ? 21.002 -7.070 -33.561 1.00 50.22 187 GLY A O 1
ATOM 1578 N N . ASN A 1 188 ? 19.334 -5.619 -33.188 1.00 48.50 188 ASN A N 1
ATOM 1579 C CA . ASN A 1 188 ? 18.464 -6.033 -34.302 1.00 48.50 188 ASN A CA 1
ATOM 1580 C C . ASN A 1 188 ? 18.679 -5.216 -35.601 1.00 48.50 188 ASN A C 1
ATOM 1582 O O . ASN A 1 188 ? 17.821 -5.229 -36.481 1.00 48.50 188 ASN A O 1
ATOM 1586 N N . TRP A 1 189 ? 19.797 -4.486 -35.708 1.00 45.22 189 TRP A N 1
ATOM 1587 C CA . TRP A 1 189 ? 20.169 -3.657 -36.871 1.00 45.22 189 TRP A CA 1
ATOM 1588 C C . TRP A 1 189 ? 21.497 -4.080 -37.531 1.00 45.22 189 TRP A C 1
ATOM 1590 O O . TRP A 1 189 ? 22.120 -3.277 -38.224 1.00 45.22 189 TRP A O 1
ATOM 1600 N N . LEU A 1 190 ? 21.932 -5.324 -37.321 1.00 37.00 190 LEU A N 1
ATOM 1601 C CA . LEU A 1 190 ? 23.051 -5.966 -38.023 1.00 37.00 190 LEU A CA 1
ATOM 1602 C C . LEU A 1 190 ? 22.559 -7.268 -38.656 1.00 37.00 190 LEU A C 1
ATOM 1604 O O . LEU A 1 190 ? 23.006 -7.559 -39.785 1.00 37.00 190 LEU A O 1
#

Nearest PDB structures (foldseek):
  3a5n-assembly1_S  TM=6.383E-01  e=1.074E+00  Homo sapiens
  4pkh-assembly1_B  TM=6.301E-01  e=8.954E-01  Homo sapiens
  6i4m-assembly1_G  TM=6.115E-01  e=1.289E+00  Mus musculus
  6vm5-assembly1_A  TM=5.407E-01  e=1.074E+00  Faucicola osloensis
  1wtd-assembly1_B  TM=3.374E-01  e=4.594E-01  Escherichia coli

Radius of gyration: 18.24 Å; Cα contacts (8 Å, |Δi|>4): 252; chains: 1; bounding box: 49×43×59 Å

pLDDT: mean 85.09, std 14.97, range [34.16, 98.06]

Sequence (190 aa):
MRPYQISRDKLWKGIIEDLFEDFLRYFYPEWADEAVDGSQNVVFLDKELTELYPESAQTTRFADKLVQVPLKTGADLWVLVHVEVQGYRDADFPARMFTYFYRIRDRYQKEILALAILTDKNSRYHPKKYHYQFLKTSLTYRFDTFKLKNKTETALLQPHNPFSIVMQTAFKALQTDDLADIRQKSGNWL